Protein AF-A0A3R7MK91-F1 (afdb_monomer_lite)

Radius of gyration: 32.41 Å; chains: 1; bounding box: 87×21×102 Å

Secondary structure (DSSP, 8-state):
-EEEEESSS--EEEEEEEEEEPPPS-GGGGGGTTT-HHHHHHHH-EEEEEEEEEEEESEE----PPPPHHHHSS-PPPEEEEEEE-TT-SS---EEEE-----------TTS--HHHHHHHHHHHHHHHHHHHHHHHHHHHHHHHHHHHHHHHHHHHHHHHHHHHHHHHHHHHHHHHHHHHHHHHHHHHT-

Organism: Trypanosoma rangeli (NCBI:txid5698)

Foldseek 3Di:
DKAWQDKPQLFWKKWKKKKDQAADPALVCLVCLVPDPVSVVSRVPIDIDTPDIDGGDRDDDDDDDFDACVRRSNRDDIDMDMDIDPVVDPPIDIDMDDDDDDDDDDPDDPPDPPPPCVVVVVVVSVVVVVVVVVVVVVVVVVVVVSVVVVVVVVVVVVVVVVVVVVVVVVVVVVVVVVVVVVVVVVVVVVD

Sequence (191 aa):
MFRVTDGGSFDIDAVMYATTVAPLHDVEETTRIHYHGPLIVMRENTTTTVVNEWRRANEGSQTYTAPTAAETKHGLPAEVTVCFDNSFSRVSPKWLLFQFLKRDLIELDPETTARTEAAVEKTLYKHGTVLFELATVTEQMRQMRELDRVRHASLVHIITGGLVGNILILAIMAAYQYLTLTRFLAHRRAK

pLDDT: mean 79.09, std 11.57, range [47.0, 94.81]

Structure (mmCIF, N/CA/C/O backbone):
data_AF-A0A3R7MK91-F1
#
_entry.id   AF-A0A3R7MK91-F1
#
loop_
_atom_site.group_PDB
_atom_site.id
_atom_site.type_symbol
_atom_site.label_atom_id
_atom_site.label_alt_id
_atom_site.label_comp_id
_atom_site.label_asym_id
_atom_site.label_entity_id
_atom_site.label_seq_id
_atom_site.pdbx_PDB_ins_code
_atom_site.Cartn_x
_atom_site.Cartn_y
_atom_site.Cartn_z
_atom_site.occupancy
_atom_site.B_iso_or_equiv
_atom_site.auth_seq_id
_atom_site.auth_comp_id
_atom_site.auth_asym_id
_atom_site.auth_atom_id
_atom_site.pdbx_PDB_model_num
ATOM 1 N N . MET A 1 1 ? 1.748 1.891 3.040 1.00 85.56 1 MET A N 1
ATOM 2 C CA . MET A 1 1 ? 2.566 2.521 1.979 1.00 85.56 1 MET A CA 1
ATOM 3 C C . MET A 1 1 ? 2.751 1.518 0.856 1.00 85.56 1 MET A C 1
ATOM 5 O O . MET A 1 1 ? 2.876 0.332 1.142 1.00 85.56 1 MET A O 1
ATOM 9 N N . PHE A 1 2 ? 2.760 1.960 -0.395 1.00 88.69 2 PHE A N 1
ATOM 10 C CA . PHE A 1 2 ? 3.106 1.118 -1.534 1.00 88.69 2 PHE A CA 1
ATOM 11 C C . PHE A 1 2 ? 3.996 1.863 -2.522 1.00 88.69 2 PHE A C 1
ATOM 13 O O . PHE A 1 2 ? 3.989 3.095 -2.563 1.00 88.69 2 PHE A O 1
ATOM 20 N N . ARG A 1 3 ? 4.739 1.102 -3.324 1.00 86.19 3 ARG A N 1
ATOM 21 C CA . ARG A 1 3 ? 5.562 1.614 -4.416 1.00 86.19 3 ARG A CA 1
ATOM 22 C C . ARG A 1 3 ? 5.675 0.596 -5.545 1.00 86.19 3 ARG A C 1
ATOM 24 O O . ARG A 1 3 ? 5.888 -0.586 -5.285 1.00 86.19 3 ARG A O 1
ATOM 31 N N . VAL A 1 4 ? 5.574 1.055 -6.786 1.00 85.31 4 VAL A N 1
ATOM 32 C CA . VAL A 1 4 ? 5.811 0.249 -7.989 1.00 85.31 4 VAL A CA 1
ATOM 33 C C . VAL A 1 4 ? 7.319 0.167 -8.231 1.00 85.31 4 VAL A C 1
ATOM 35 O O . VAL A 1 4 ? 7.996 1.193 -8.316 1.00 85.31 4 VAL A O 1
ATOM 38 N N . THR A 1 5 ? 7.863 -1.048 -8.296 1.00 78.81 5 THR A N 1
ATOM 39 C CA . THR A 1 5 ? 9.310 -1.284 -8.439 1.00 78.81 5 THR A CA 1
ATOM 40 C C . THR A 1 5 ? 9.725 -1.584 -9.875 1.00 78.81 5 THR A C 1
ATOM 42 O O . THR A 1 5 ? 10.827 -1.206 -10.266 1.00 78.81 5 THR A O 1
ATOM 45 N N . ASP A 1 6 ? 8.860 -2.225 -10.666 1.00 70.88 6 ASP A N 1
ATOM 46 C CA . ASP A 1 6 ? 9.135 -2.583 -12.062 1.00 70.88 6 ASP A CA 1
ATOM 47 C C . ASP A 1 6 ? 7.830 -2.754 -12.872 1.00 70.88 6 ASP A C 1
ATOM 49 O O . ASP A 1 6 ? 6.782 -3.124 -12.331 1.00 70.88 6 ASP A O 1
ATOM 53 N N . GLY A 1 7 ? 7.900 -2.478 -14.176 1.00 58.84 7 GLY A N 1
ATOM 54 C CA . GLY A 1 7 ? 6.788 -2.490 -15.128 1.00 58.84 7 GLY A CA 1
ATOM 55 C C . GLY A 1 7 ? 6.799 -1.252 -16.033 1.00 58.84 7 GLY A C 1
ATOM 56 O O . GLY A 1 7 ? 6.967 -0.136 -15.564 1.00 58.84 7 GLY A O 1
ATOM 57 N N . GLY A 1 8 ? 6.601 -1.434 -17.345 1.00 63.75 8 GLY A N 1
ATOM 58 C CA . GLY A 1 8 ? 6.916 -0.426 -18.379 1.00 63.75 8 GLY A CA 1
ATOM 59 C C . GLY A 1 8 ? 6.412 1.012 -18.142 1.00 63.75 8 GLY A C 1
ATOM 60 O O . GLY A 1 8 ? 7.153 1.957 -18.391 1.00 63.75 8 GLY A O 1
ATOM 61 N N . SER A 1 9 ? 5.183 1.188 -17.647 1.00 63.56 9 SER A N 1
ATOM 62 C CA . SER A 1 9 ? 4.740 2.430 -16.986 1.00 63.56 9 SER A CA 1
ATOM 63 C C . SER A 1 9 ? 4.839 2.269 -15.466 1.00 63.56 9 SER A C 1
ATOM 65 O O . SER A 1 9 ? 4.411 1.245 -14.942 1.00 63.56 9 SER A O 1
ATOM 67 N N . PHE A 1 10 ? 5.363 3.247 -14.735 1.00 65.38 10 PHE A N 1
ATOM 68 C CA . PHE A 1 10 ? 5.505 3.123 -13.276 1.00 65.38 10 PHE A CA 1
ATOM 69 C C . PHE A 1 10 ? 4.189 3.292 -12.505 1.00 65.38 10 PHE A C 1
ATOM 71 O O . PHE A 1 10 ? 4.203 3.298 -11.284 1.00 65.38 10 PHE A O 1
ATOM 78 N N . ASP A 1 11 ? 3.070 3.379 -13.212 1.00 82.06 11 ASP A N 1
ATOM 79 C CA . ASP A 1 11 ? 1.772 3.752 -12.675 1.00 82.06 11 ASP A CA 1
ATOM 80 C C . ASP A 1 11 ? 0.983 2.509 -12.214 1.00 82.06 11 ASP A C 1
ATOM 82 O O . ASP A 1 11 ? 1.038 1.471 -12.879 1.00 82.06 11 ASP A O 1
ATOM 86 N N . ILE A 1 12 ? 0.208 2.617 -11.128 1.00 87.75 12 ILE A N 1
ATOM 87 C CA . ILE A 1 12 ? -0.850 1.668 -10.740 1.00 87.75 12 ILE A CA 1
ATOM 88 C C . ILE A 1 12 ? -2.073 2.405 -10.173 1.00 87.75 12 ILE A C 1
ATOM 90 O O . ILE A 1 12 ? -1.927 3.483 -9.589 1.00 87.75 12 ILE A O 1
ATOM 94 N N . ASP A 1 13 ? -3.270 1.834 -10.332 1.00 91.69 13 ASP A N 1
ATOM 95 C CA . ASP A 1 13 ? -4.468 2.305 -9.636 1.00 91.69 13 ASP A CA 1
ATOM 96 C C . ASP A 1 13 ? -4.595 1.544 -8.308 1.00 91.69 13 ASP A C 1
ATOM 98 O O . ASP A 1 13 ? -4.475 0.320 -8.265 1.00 91.69 13 ASP A O 1
ATOM 102 N N . ALA A 1 14 ? -4.798 2.249 -7.199 1.00 92.50 14 ALA A N 1
ATOM 103 C CA . ALA A 1 14 ? -4.941 1.633 -5.884 1.00 92.50 14 ALA A CA 1
ATOM 104 C C . ALA A 1 14 ? -6.096 2.267 -5.113 1.00 92.50 14 ALA A C 1
ATOM 106 O O . ALA A 1 14 ? -6.269 3.482 -5.137 1.00 92.50 14 ALA A O 1
ATOM 107 N N . VAL A 1 15 ? -6.865 1.459 -4.387 1.00 94.44 15 VAL A N 1
ATOM 108 C CA . VAL A 1 15 ? -7.964 1.945 -3.544 1.00 94.44 15 VAL A CA 1
ATOM 109 C C . VAL A 1 15 ? -7.852 1.332 -2.160 1.00 94.44 15 VAL A C 1
ATOM 111 O O . VAL A 1 15 ? -7.669 0.123 -2.018 1.00 94.44 15 VAL A O 1
ATOM 114 N N . MET A 1 16 ? -7.953 2.174 -1.137 1.00 93.69 16 MET A N 1
ATOM 115 C CA . MET A 1 16 ? -7.992 1.760 0.260 1.00 93.69 16 MET A CA 1
ATOM 116 C C . MET A 1 16 ? -9.414 1.903 0.792 1.00 93.69 16 MET A C 1
ATOM 118 O O . MET A 1 16 ? -9.991 2.990 0.756 1.00 93.69 16 MET A O 1
ATOM 122 N N . TYR A 1 17 ? -9.943 0.812 1.331 1.00 94.25 17 TYR A N 1
ATOM 123 C CA . TYR A 1 17 ? -11.253 0.736 1.958 1.00 94.25 17 TYR A CA 1
ATOM 124 C C . TYR A 1 17 ? -11.113 0.497 3.461 1.00 94.25 17 TYR A C 1
ATOM 126 O O . TYR A 1 17 ? -10.214 -0.223 3.902 1.00 94.25 17 TYR A O 1
ATOM 134 N N . ALA A 1 18 ? -12.024 1.080 4.233 1.00 92.50 18 ALA A N 1
ATOM 135 C CA . ALA A 1 18 ? -12.229 0.763 5.638 1.00 92.50 18 ALA A CA 1
ATOM 136 C C . ALA A 1 18 ? -13.664 0.271 5.826 1.00 92.50 18 ALA A C 1
ATOM 138 O O . ALA A 1 18 ? -14.621 0.982 5.505 1.00 92.50 18 ALA A O 1
ATOM 139 N N . THR A 1 19 ? -13.796 -0.945 6.337 1.00 90.62 19 THR A N 1
ATOM 140 C CA . THR A 1 19 ? -15.065 -1.588 6.655 1.00 90.62 19 THR A CA 1
ATOM 141 C C . THR A 1 19 ? -15.235 -1.601 8.167 1.00 90.62 19 THR A C 1
ATOM 143 O O . THR A 1 19 ? -14.422 -2.173 8.895 1.00 90.62 19 THR A O 1
ATOM 146 N N . THR A 1 20 ? -16.289 -0.949 8.645 1.00 89.25 20 THR A N 1
ATOM 147 C CA . THR A 1 20 ? -16.601 -0.821 10.073 1.00 89.25 20 THR A CA 1
ATOM 148 C C . THR A 1 20 ? -18.010 -1.308 10.366 1.00 89.25 20 THR A C 1
ATOM 150 O O . THR A 1 20 ? -18.885 -1.265 9.503 1.00 89.25 20 THR A O 1
ATOM 153 N N . VAL A 1 21 ? -18.238 -1.747 11.600 1.00 87.25 21 VAL A N 1
ATOM 154 C CA . VAL A 1 21 ? -19.583 -2.008 12.125 1.00 87.25 21 VAL A CA 1
ATOM 155 C C . VAL A 1 21 ? -20.163 -0.696 12.657 1.00 87.25 21 VAL A C 1
ATOM 157 O O . VAL A 1 21 ? -19.419 0.159 13.143 1.00 87.25 21 VAL A O 1
ATOM 160 N N . ALA A 1 22 ? -21.475 -0.512 12.516 1.00 84.38 22 ALA A N 1
ATOM 161 C CA . ALA A 1 22 ? -22.155 0.670 13.030 1.00 84.38 22 ALA A CA 1
ATOM 162 C C . ALA A 1 22 ? -22.081 0.737 14.572 1.00 84.38 22 ALA A C 1
ATOM 164 O O . ALA A 1 22 ? -22.203 -0.300 15.229 1.00 84.38 22 ALA A O 1
ATOM 165 N N . PRO A 1 23 ? -21.927 1.941 15.155 1.00 85.81 23 PRO A N 1
ATOM 166 C CA . PRO A 1 23 ? -21.839 2.105 16.602 1.00 85.81 23 PRO A CA 1
ATOM 167 C C . PRO A 1 23 ? -23.131 1.656 17.301 1.00 85.81 23 PRO A C 1
ATOM 169 O O . PRO A 1 23 ? -24.230 1.851 16.775 1.00 85.81 23 PRO A O 1
ATOM 172 N N . LEU A 1 24 ? -23.000 1.094 18.506 1.00 84.81 24 LEU A N 1
ATOM 173 C CA . LEU A 1 24 ? -24.146 0.816 19.381 1.00 84.81 24 LEU A CA 1
ATOM 174 C C . LEU A 1 24 ? -24.582 2.081 20.131 1.00 84.81 24 LEU A C 1
ATOM 176 O O . LEU A 1 24 ? -23.810 3.033 20.266 1.00 84.81 24 LEU A O 1
ATOM 180 N N . HIS A 1 25 ? -25.818 2.085 20.639 1.00 83.94 25 HIS A N 1
ATOM 181 C CA . HIS A 1 25 ? -26.319 3.207 21.438 1.00 83.94 25 HIS A CA 1
ATOM 182 C C . HIS A 1 25 ? -25.763 3.160 22.863 1.00 83.94 25 HIS A C 1
ATOM 184 O O . HIS A 1 25 ? -25.451 4.208 23.432 1.00 83.94 25 HIS A O 1
ATOM 190 N N . ASP A 1 26 ? -25.600 1.954 23.413 1.00 83.25 26 ASP A N 1
ATOM 191 C CA . ASP A 1 26 ? -25.075 1.732 24.757 1.00 83.25 26 ASP A CA 1
ATOM 192 C C . ASP A 1 26 ? -24.069 0.569 24.789 1.00 83.25 26 ASP A C 1
ATOM 194 O O . ASP A 1 26 ? -24.147 -0.380 24.008 1.00 83.25 26 ASP A O 1
ATOM 198 N N . VAL A 1 27 ? -23.116 0.632 25.718 1.00 81.56 27 VAL A N 1
ATOM 199 C CA . VAL A 1 27 ? -22.115 -0.417 25.948 1.00 81.56 27 VAL A CA 1
ATOM 200 C C . VAL A 1 27 ? -22.780 -1.681 26.489 1.00 81.56 27 VAL A C 1
ATOM 202 O O . VAL A 1 27 ? -22.355 -2.783 26.151 1.00 81.56 27 VAL A O 1
ATOM 205 N N . GLU A 1 28 ? -23.858 -1.570 27.270 1.00 81.81 28 GLU A N 1
ATOM 206 C CA . GLU A 1 28 ? -24.576 -2.738 27.808 1.00 81.81 28 GLU A CA 1
ATOM 207 C C . GLU A 1 28 ? -25.133 -3.659 26.704 1.00 81.81 28 GLU A C 1
ATOM 209 O O . GLU A 1 28 ? -25.239 -4.880 26.885 1.00 81.81 28 GLU A O 1
ATOM 214 N N . GLU A 1 29 ? -25.429 -3.096 25.527 1.00 80.88 29 GLU A N 1
ATOM 215 C CA . GLU A 1 29 ? -25.949 -3.821 24.364 1.00 80.88 29 GLU A CA 1
ATOM 216 C C . GLU A 1 29 ? -24.924 -4.793 23.763 1.00 80.88 29 GLU A C 1
ATOM 218 O O . GLU A 1 29 ? -25.313 -5.781 23.134 1.00 80.88 29 GLU A O 1
ATOM 223 N N . THR A 1 30 ? -23.627 -4.589 24.013 1.00 79.88 30 THR A N 1
ATOM 224 C CA . THR A 1 30 ? -22.554 -5.474 23.528 1.00 79.88 30 THR A CA 1
ATOM 225 C C . THR A 1 30 ? -22.736 -6.917 23.984 1.00 79.88 30 THR A C 1
ATOM 227 O O . THR A 1 30 ? -22.610 -7.845 23.188 1.00 79.88 30 THR A O 1
ATOM 230 N N . THR A 1 31 ? -23.129 -7.124 25.243 1.00 79.94 31 THR A N 1
ATOM 231 C CA . THR A 1 31 ? -23.354 -8.461 25.818 1.00 79.94 31 THR A CA 1
ATOM 232 C C . THR A 1 31 ? -24.535 -9.191 25.172 1.00 79.94 31 THR A C 1
ATOM 234 O O . THR A 1 31 ? -24.598 -10.422 25.172 1.00 79.94 31 THR A O 1
ATOM 237 N N . ARG A 1 32 ? -25.469 -8.434 24.581 1.00 80.94 32 ARG A N 1
ATOM 238 C CA . ARG A 1 32 ? -26.699 -8.935 23.952 1.00 80.94 32 ARG A CA 1
ATOM 239 C C . ARG A 1 32 ? -26.603 -9.009 22.432 1.00 80.94 32 ARG A C 1
ATOM 241 O O . ARG A 1 32 ? -27.504 -9.572 21.808 1.00 80.94 32 ARG A O 1
ATOM 248 N N . ILE A 1 33 ? -25.514 -8.514 21.840 1.00 79.56 33 ILE A N 1
ATOM 249 C CA . ILE A 1 33 ? -25.336 -8.399 20.386 1.00 79.56 33 ILE A CA 1
ATOM 250 C C . ILE A 1 33 ? -25.443 -9.748 19.658 1.00 79.56 33 ILE A C 1
ATOM 252 O O . ILE A 1 33 ? -25.810 -9.799 18.490 1.00 79.56 33 ILE A O 1
ATOM 256 N N . HIS A 1 34 ? -25.159 -10.852 20.355 1.00 78.44 34 HIS A N 1
ATOM 257 C CA . HIS A 1 34 ? -25.215 -12.213 19.815 1.00 78.44 34 HIS A CA 1
ATOM 258 C C . HIS A 1 34 ? -26.569 -12.908 19.986 1.00 78.44 34 HIS A C 1
ATOM 260 O O . HIS A 1 34 ? -26.808 -13.925 19.341 1.00 78.44 34 HIS A O 1
ATOM 266 N N . TYR A 1 35 ? -27.436 -12.390 20.857 1.00 80.88 35 TYR A N 1
ATOM 267 C CA . TYR A 1 35 ? -28.662 -13.073 21.284 1.00 80.88 35 TYR A CA 1
ATOM 268 C C . TYR A 1 35 ? -29.934 -12.296 20.933 1.00 80.88 35 TYR A C 1
ATOM 270 O O . TYR A 1 35 ? -31.028 -12.856 20.954 1.00 80.88 35 TYR A O 1
ATOM 278 N N . HIS A 1 36 ? -29.809 -11.010 20.604 1.00 81.25 36 HIS A N 1
ATOM 279 C CA . HIS A 1 36 ? -30.929 -10.133 20.296 1.00 81.25 36 HIS A CA 1
ATOM 280 C C . HIS A 1 36 ? -31.012 -9.869 18.786 1.00 81.25 36 HIS A C 1
ATOM 282 O O . HIS A 1 36 ? -30.131 -9.230 18.215 1.00 81.25 36 HIS A O 1
ATOM 288 N N . GLY A 1 37 ? -32.087 -10.335 18.137 1.00 82.94 37 GLY A N 1
ATOM 289 C CA . GLY A 1 37 ? -32.264 -10.288 16.675 1.00 82.94 37 GLY A CA 1
ATOM 290 C C . GLY A 1 37 ? -31.945 -8.933 16.017 1.00 82.94 37 GLY A C 1
ATOM 291 O O . GLY A 1 37 ? -31.124 -8.898 15.104 1.00 82.94 37 GLY A O 1
ATOM 292 N N . PRO A 1 38 ? -32.506 -7.806 16.494 1.00 81.50 38 PRO A N 1
ATOM 293 C CA . PRO A 1 38 ? -32.188 -6.475 15.965 1.00 81.50 38 PRO A CA 1
ATOM 294 C C . PRO A 1 38 ? -30.701 -6.087 16.043 1.00 81.50 38 PRO A C 1
ATOM 296 O O . PRO A 1 38 ? -30.193 -5.424 15.143 1.00 81.50 38 PRO A O 1
ATOM 299 N N . LEU A 1 39 ? -29.993 -6.514 17.094 1.00 77.62 39 LEU A N 1
ATOM 300 C CA . LEU A 1 39 ? -28.572 -6.202 17.289 1.00 77.62 39 LEU A CA 1
ATOM 301 C C . LEU A 1 39 ? -27.666 -7.092 16.424 1.00 77.62 39 LEU A C 1
ATOM 303 O O . LEU A 1 39 ? -26.625 -6.637 15.956 1.00 77.62 39 LEU A O 1
ATOM 307 N N . ILE A 1 40 ? -28.090 -8.329 16.142 1.00 80.12 40 ILE A N 1
ATOM 308 C CA . ILE A 1 40 ? -27.407 -9.219 15.190 1.00 80.12 40 ILE A CA 1
ATOM 309 C C . ILE A 1 40 ? -27.404 -8.590 13.792 1.00 80.12 40 ILE A C 1
ATOM 311 O O . ILE A 1 40 ? -26.363 -8.559 13.138 1.00 80.12 40 ILE A O 1
ATOM 315 N N . VAL A 1 41 ? -28.540 -8.023 13.368 1.00 81.75 41 VAL A N 1
ATOM 316 C CA . VAL A 1 41 ? -28.654 -7.330 12.075 1.00 81.75 41 VAL A CA 1
ATOM 317 C C . VAL A 1 41 ? -27.724 -6.116 12.015 1.00 81.75 41 VAL A C 1
ATOM 319 O O . VAL A 1 41 ? -27.086 -5.897 10.992 1.00 81.75 41 VAL A O 1
ATOM 322 N N . MET A 1 42 ? -27.586 -5.351 13.103 1.00 77.94 42 MET A N 1
ATOM 323 C CA . MET A 1 42 ? -26.629 -4.237 13.157 1.00 77.94 42 MET A CA 1
ATOM 324 C C . MET A 1 42 ? -25.171 -4.701 13.080 1.00 77.94 42 MET A C 1
ATOM 326 O O . MET A 1 42 ? -24.382 -4.078 12.378 1.00 77.94 42 MET A O 1
ATOM 330 N N . ARG A 1 43 ? -24.816 -5.807 13.746 1.00 76.62 43 ARG A N 1
ATOM 331 C CA . ARG A 1 43 ? -23.470 -6.401 13.670 1.00 76.62 43 ARG A CA 1
ATOM 332 C C . ARG A 1 43 ? -23.113 -6.834 12.246 1.00 76.62 43 ARG A C 1
ATOM 334 O O . ARG A 1 43 ? -21.968 -6.698 11.831 1.00 76.62 43 ARG A O 1
ATOM 341 N N . GLU A 1 44 ? -24.079 -7.397 11.528 1.00 80.50 44 GLU A N 1
ATOM 342 C CA . GLU A 1 44 ? -23.901 -7.879 10.153 1.00 80.50 44 GLU A CA 1
ATOM 343 C C . GLU A 1 44 ? -23.972 -6.750 9.119 1.00 80.50 44 GLU A C 1
ATOM 345 O O . GLU A 1 44 ? -23.463 -6.895 8.009 1.00 80.50 44 GLU A O 1
ATOM 350 N N . ASN A 1 45 ? -24.549 -5.608 9.494 1.00 82.88 45 ASN A N 1
ATOM 351 C CA . ASN A 1 45 ? -24.595 -4.414 8.670 1.00 82.88 45 ASN A CA 1
ATOM 352 C C . ASN A 1 45 ? -23.270 -3.644 8.762 1.00 82.88 45 ASN A C 1
ATOM 354 O O . ASN A 1 45 ? -23.118 -2.697 9.538 1.00 82.88 45 ASN A O 1
ATOM 358 N N . THR A 1 46 ? -22.294 -4.079 7.971 1.00 85.25 46 THR A N 1
ATOM 359 C CA . THR A 1 46 ? -21.004 -3.405 7.845 1.00 85.25 46 THR A CA 1
ATOM 360 C C . THR A 1 46 ? -21.067 -2.288 6.810 1.00 85.25 46 THR A C 1
ATOM 362 O O . THR A 1 46 ? -21.662 -2.411 5.739 1.00 85.25 46 THR A O 1
ATOM 365 N N . THR A 1 47 ? -20.426 -1.167 7.123 1.00 87.12 47 THR A N 1
ATOM 366 C CA . THR A 1 47 ? -20.299 -0.028 6.216 1.00 87.12 47 THR A CA 1
ATOM 367 C C . THR A 1 47 ? -18.884 0.025 5.672 1.00 87.12 47 THR A C 1
ATOM 369 O O . THR A 1 47 ? -17.935 0.217 6.435 1.00 87.12 47 THR A O 1
ATOM 372 N N . THR A 1 48 ? -18.738 -0.112 4.356 1.00 90.56 48 THR A N 1
ATOM 373 C CA . THR A 1 48 ? -17.455 0.065 3.670 1.00 90.56 48 THR A CA 1
ATOM 374 C C . THR A 1 48 ? -17.341 1.486 3.138 1.00 90.56 48 THR A C 1
ATOM 376 O O . THR A 1 48 ? -18.197 1.963 2.396 1.00 90.56 48 THR A O 1
ATOM 379 N N . THR A 1 49 ? -16.259 2.162 3.506 1.00 91.75 49 THR A N 1
ATOM 380 C CA . THR A 1 49 ? -15.949 3.530 3.083 1.00 91.75 49 THR A CA 1
ATOM 381 C C . THR A 1 49 ? -14.624 3.567 2.337 1.00 91.75 49 THR A C 1
ATOM 383 O O . THR A 1 49 ? -13.695 2.827 2.662 1.00 91.75 49 THR A O 1
ATOM 386 N N . VAL A 1 50 ? -14.534 4.419 1.315 1.00 93.25 50 VAL A N 1
ATOM 387 C CA . VAL A 1 50 ? -13.274 4.669 0.606 1.00 93.25 50 VAL A CA 1
ATOM 388 C C . VAL A 1 50 ? -12.455 5.647 1.438 1.00 93.25 50 VAL A C 1
ATOM 390 O O . VAL A 1 50 ? -12.874 6.782 1.652 1.00 93.25 50 VAL A O 1
ATOM 393 N N . VAL A 1 51 ? -11.291 5.205 1.906 1.00 91.81 51 VAL A N 1
ATOM 394 C CA . VAL A 1 51 ? -10.353 6.039 2.669 1.00 91.81 51 VAL A CA 1
ATOM 395 C C . VAL A 1 51 ? -9.545 6.912 1.720 1.00 91.81 51 VAL A C 1
ATOM 397 O O . VAL A 1 51 ? -9.396 8.109 1.952 1.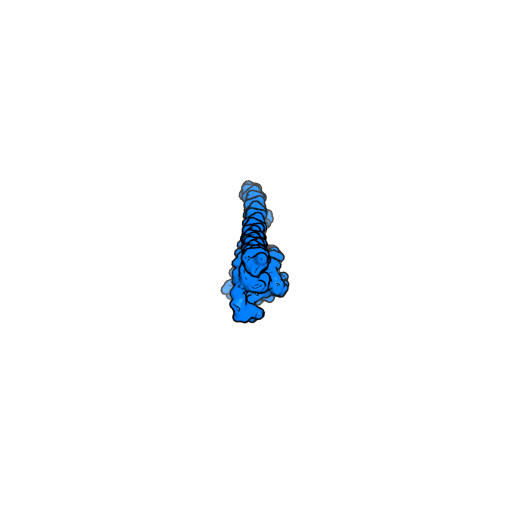00 91.81 51 VAL A O 1
ATOM 400 N N . ASN A 1 52 ? -8.998 6.308 0.665 1.00 93.12 52 ASN A N 1
ATOM 401 C CA . ASN A 1 52 ? -8.248 7.022 -0.358 1.00 93.12 52 ASN A CA 1
ATOM 402 C C . ASN A 1 52 ? -8.217 6.227 -1.672 1.00 93.12 52 ASN A C 1
ATOM 404 O O . ASN A 1 52 ? -8.300 4.996 -1.671 1.00 93.12 52 ASN A O 1
ATOM 408 N N . GLU A 1 53 ? -8.058 6.945 -2.777 1.00 94.00 53 GLU A N 1
ATOM 409 C CA . GLU A 1 53 ? -7.915 6.410 -4.126 1.00 94.00 53 GLU A CA 1
ATOM 410 C C . GLU A 1 53 ? -6.692 7.054 -4.787 1.00 94.00 53 GLU A C 1
ATOM 412 O O . GLU A 1 53 ? -6.564 8.276 -4.866 1.00 94.00 53 GLU A O 1
ATOM 417 N N . TRP A 1 54 ? -5.798 6.217 -5.296 1.00 93.25 54 TRP A N 1
ATOM 418 C CA . TRP A 1 54 ? -4.665 6.619 -6.112 1.00 93.25 54 TRP A CA 1
ATOM 419 C C . TRP A 1 54 ? -4.924 6.194 -7.545 1.00 93.25 54 TRP A C 1
ATOM 421 O O . TRP A 1 54 ? -5.143 5.015 -7.813 1.00 93.25 54 TRP A O 1
ATOM 431 N N . ARG A 1 55 ? -4.863 7.152 -8.469 1.00 91.19 55 ARG A N 1
ATOM 432 C CA . ARG A 1 55 ? -4.955 6.881 -9.903 1.00 91.19 55 ARG A CA 1
ATOM 433 C C . ARG A 1 55 ? -3.610 7.087 -10.557 1.00 91.19 55 ARG A C 1
ATOM 435 O O . ARG A 1 55 ? -3.027 8.160 -10.416 1.00 91.19 55 ARG A O 1
ATOM 442 N N . ARG A 1 56 ? -3.157 6.081 -11.297 1.00 87.56 56 ARG A N 1
ATOM 443 C CA . ARG A 1 56 ? -1.896 6.060 -12.037 1.00 87.56 56 ARG A CA 1
ATOM 444 C C . ARG A 1 56 ? -0.724 6.575 -11.203 1.00 87.56 56 ARG A C 1
ATOM 446 O O . ARG A 1 56 ? 0.032 7.438 -11.638 1.00 87.56 56 ARG A O 1
ATOM 453 N N . ALA A 1 57 ? -0.622 6.078 -9.976 1.00 86.62 57 ALA A N 1
ATOM 454 C CA . ALA A 1 57 ? 0.391 6.507 -9.027 1.00 86.62 57 ALA A CA 1
ATOM 455 C C . ALA A 1 57 ? 1.530 5.492 -8.955 1.00 86.62 57 ALA A C 1
ATOM 457 O O . ALA A 1 57 ? 1.304 4.285 -9.011 1.00 86.62 57 ALA A O 1
ATOM 458 N N . ASN A 1 58 ? 2.750 5.988 -8.765 1.00 87.56 58 ASN A N 1
ATOM 459 C CA . ASN A 1 58 ? 3.942 5.141 -8.654 1.00 87.56 58 ASN A CA 1
ATOM 460 C C . ASN A 1 58 ? 4.254 4.806 -7.195 1.00 87.56 58 ASN A C 1
ATOM 462 O O . ASN A 1 58 ? 4.900 3.805 -6.892 1.00 87.56 58 ASN A O 1
ATOM 466 N N . GLU A 1 59 ? 3.795 5.657 -6.286 1.00 87.62 59 GLU A N 1
ATOM 467 C CA . GLU A 1 59 ? 3.933 5.509 -4.849 1.00 87.62 59 GLU A CA 1
ATOM 468 C C . GLU A 1 59 ? 2.731 6.136 -4.148 1.00 87.62 59 GLU A C 1
ATOM 470 O O . GLU A 1 59 ? 2.109 7.0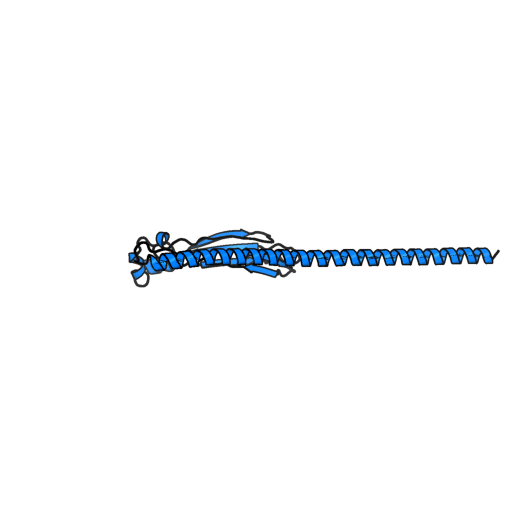74 -4.650 1.00 87.62 59 GLU A O 1
ATOM 475 N N . GLY A 1 60 ? 2.404 5.604 -2.977 1.00 86.38 60 GLY A N 1
ATOM 476 C CA . GLY A 1 60 ? 1.309 6.105 -2.166 1.00 86.38 60 GLY A CA 1
ATOM 477 C C . GLY A 1 60 ? 1.499 5.745 -0.703 1.00 86.38 60 GLY A C 1
ATOM 478 O O . GLY A 1 60 ? 1.947 4.651 -0.346 1.00 86.38 60 GLY A O 1
ATOM 479 N N . SER A 1 61 ? 1.147 6.677 0.173 1.00 88.94 61 SER A N 1
ATOM 480 C CA . SER A 1 61 ? 1.114 6.441 1.609 1.00 88.94 61 SER A CA 1
ATOM 481 C C . SER A 1 61 ? -0.158 7.034 2.186 1.00 88.94 61 SER A C 1
ATOM 483 O O . SER A 1 61 ? -0.515 8.166 1.872 1.00 88.94 61 SER A O 1
ATOM 485 N N . GLN A 1 62 ? -0.837 6.251 3.014 1.00 90.00 62 GLN A N 1
ATOM 486 C CA . GLN A 1 62 ? -2.011 6.669 3.759 1.00 90.00 62 GLN A CA 1
ATOM 487 C C . GLN A 1 62 ? -1.921 6.081 5.154 1.00 90.00 62 GLN A C 1
ATOM 489 O O . GLN A 1 62 ? -1.540 4.920 5.326 1.00 90.00 62 GLN A O 1
ATOM 494 N N . THR A 1 63 ? -2.327 6.889 6.122 1.00 88.00 63 THR A N 1
ATOM 495 C CA . THR A 1 63 ? -2.575 6.453 7.489 1.00 88.00 63 THR A CA 1
ATOM 496 C C . THR A 1 63 ? -4.076 6.522 7.728 1.00 88.00 63 THR A C 1
ATOM 498 O O . THR A 1 63 ? -4.732 7.478 7.311 1.00 88.00 63 THR A O 1
ATOM 501 N N . TYR A 1 64 ? -4.615 5.499 8.378 1.00 86.69 64 TYR A N 1
ATOM 502 C CA . TYR A 1 64 ? -6.004 5.444 8.806 1.00 86.69 64 TYR A CA 1
ATOM 503 C C . TYR A 1 64 ? -6.033 5.139 10.299 1.00 86.69 64 TYR A C 1
ATOM 505 O O . TYR A 1 64 ? -5.330 4.237 10.758 1.00 86.69 64 TYR A O 1
ATOM 513 N N . THR A 1 65 ? -6.835 5.900 11.035 1.00 85.38 65 THR A N 1
ATOM 514 C CA . THR A 1 65 ? -7.092 5.664 12.454 1.00 85.38 65 THR A CA 1
ATOM 515 C C . THR A 1 65 ? -8.473 5.039 12.561 1.00 85.38 65 THR A C 1
ATOM 517 O O . THR A 1 65 ? -9.454 5.652 12.144 1.00 85.38 65 THR A O 1
ATOM 520 N N . ALA A 1 66 ? -8.536 3.813 13.078 1.00 84.38 66 ALA A N 1
ATOM 521 C CA . ALA A 1 66 ? -9.805 3.144 13.331 1.00 84.38 66 ALA A CA 1
ATOM 522 C C . ALA A 1 66 ? -10.586 3.876 14.440 1.00 84.38 66 ALA A C 1
ATOM 524 O O . ALA A 1 66 ? -9.956 4.446 15.337 1.00 84.38 66 ALA A O 1
ATOM 525 N N . PRO A 1 67 ? -11.930 3.871 14.389 1.00 83.12 67 PRO A N 1
ATOM 526 C CA . PRO A 1 67 ? -12.752 4.466 15.434 1.00 83.12 67 PRO A CA 1
ATOM 527 C C . PRO A 1 67 ? -12.542 3.739 16.767 1.00 83.12 67 PRO A C 1
ATOM 529 O O . PRO A 1 67 ? -12.310 2.528 16.803 1.00 83.12 67 PRO A O 1
ATOM 532 N N . THR A 1 68 ? -12.608 4.491 17.860 1.00 82.00 68 THR A N 1
ATOM 533 C CA . THR A 1 68 ? -12.324 3.982 19.216 1.00 82.00 68 THR A CA 1
ATOM 534 C C . THR A 1 68 ? -13.481 3.138 19.766 1.00 82.00 68 THR A C 1
ATOM 536 O O . THR A 1 68 ? -14.629 3.270 19.327 1.00 82.00 68 THR A O 1
ATOM 539 N N . ALA A 1 69 ? -13.240 2.284 20.766 1.00 79.94 69 ALA A N 1
ATOM 540 C CA . ALA A 1 69 ? -14.307 1.587 21.487 1.00 79.94 69 ALA A CA 1
ATOM 541 C C . ALA A 1 69 ? -15.225 2.572 22.222 1.00 79.94 69 ALA A C 1
ATOM 543 O O . ALA A 1 69 ? -16.425 2.329 22.339 1.00 79.94 69 ALA A O 1
ATOM 544 N N . ALA A 1 70 ? -14.697 3.723 22.649 1.00 79.94 70 ALA A N 1
ATOM 545 C CA . ALA A 1 70 ? -15.492 4.791 23.249 1.00 79.94 70 ALA A CA 1
ATOM 546 C C . ALA A 1 70 ? -16.518 5.391 22.268 1.00 79.94 70 ALA A C 1
ATOM 548 O O . ALA A 1 70 ? -17.629 5.737 22.686 1.00 79.94 70 ALA A O 1
ATOM 549 N N . GLU A 1 71 ? -16.162 5.498 20.986 1.00 80.38 71 GLU A N 1
ATOM 550 C CA . GLU A 1 71 ? -17.035 5.985 19.909 1.00 80.38 71 GLU A CA 1
ATOM 551 C C . GLU A 1 71 ? -17.982 4.897 19.399 1.00 80.38 71 GLU A C 1
ATOM 553 O O . GLU A 1 71 ? -19.164 5.154 19.191 1.00 80.38 71 GLU A O 1
ATOM 558 N N . THR A 1 72 ? -17.479 3.674 19.219 1.00 83.25 72 THR A N 1
ATOM 559 C CA . THR A 1 72 ? -18.260 2.559 18.659 1.00 83.25 72 THR A CA 1
ATOM 560 C C . THR A 1 72 ? -19.142 1.852 19.683 1.00 83.25 72 THR A C 1
ATOM 562 O O . THR A 1 72 ? -20.080 1.153 19.307 1.00 83.25 72 THR A O 1
ATOM 565 N N . LYS A 1 73 ? -18.848 2.001 20.980 1.00 83.00 73 LYS A N 1
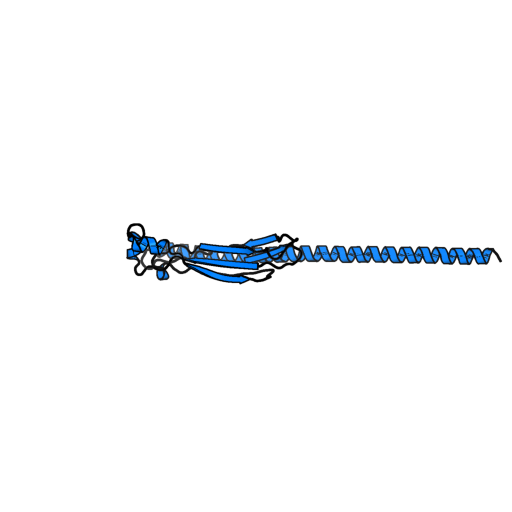ATOM 566 C CA . LYS A 1 73 ? -19.489 1.317 22.120 1.00 83.00 73 LYS A CA 1
ATOM 567 C C . LYS A 1 73 ? -19.367 -0.211 22.127 1.00 83.00 73 LYS A C 1
ATOM 569 O O . LYS A 1 73 ? -19.671 -0.818 23.145 1.00 83.00 73 LYS A O 1
ATOM 574 N N . HIS A 1 74 ? -18.890 -0.824 21.042 1.00 81.69 74 HIS A N 1
ATOM 575 C CA . HIS A 1 74 ? -18.693 -2.268 20.903 1.00 81.69 74 HIS A CA 1
ATOM 576 C C . HIS A 1 74 ? -17.233 -2.692 20.708 1.00 81.69 74 HIS A C 1
ATOM 578 O O . HIS A 1 74 ? -16.934 -3.876 20.838 1.00 81.69 74 HIS A O 1
ATOM 584 N N . GLY A 1 75 ? -16.327 -1.763 20.374 1.00 76.56 75 GLY A N 1
ATOM 585 C CA . GLY A 1 75 ? -14.890 -2.043 20.262 1.00 76.56 75 GLY A CA 1
ATOM 586 C C . GLY A 1 75 ? -14.525 -3.095 19.207 1.00 76.56 75 GLY A C 1
ATOM 587 O O . GLY A 1 75 ? -13.510 -3.774 19.336 1.00 76.56 75 GLY A O 1
ATOM 588 N N . LEU A 1 76 ? -15.355 -3.267 18.171 1.00 81.06 76 LEU A N 1
ATOM 589 C CA . LEU A 1 76 ? -15.069 -4.231 17.104 1.00 81.06 76 LEU A CA 1
ATOM 590 C C . LEU A 1 76 ? -14.029 -3.617 16.162 1.00 81.06 76 LEU A C 1
ATOM 592 O O . LEU A 1 76 ? -14.130 -2.428 15.848 1.00 81.06 76 LEU A O 1
ATOM 596 N N . PRO A 1 77 ? -13.045 -4.404 15.698 1.00 78.81 77 PRO A N 1
ATOM 597 C CA . PRO A 1 77 ? -11.975 -3.887 14.862 1.00 78.81 77 PRO A CA 1
ATOM 598 C C . PRO A 1 77 ? -12.501 -3.449 13.492 1.00 78.81 77 PRO A C 1
ATOM 600 O O . PRO A 1 77 ? -13.362 -4.102 12.903 1.00 78.81 77 PRO A O 1
ATOM 603 N N . ALA A 1 78 ? -11.931 -2.366 12.964 1.00 84.94 78 ALA A N 1
ATOM 604 C CA . ALA A 1 78 ? -12.121 -1.975 11.573 1.00 84.94 78 ALA A CA 1
ATOM 605 C C . ALA A 1 78 ? -11.287 -2.882 10.657 1.00 84.94 78 ALA A C 1
ATOM 607 O O . ALA A 1 78 ? -10.084 -3.058 10.872 1.00 84.94 78 ALA A O 1
ATOM 608 N N . GLU A 1 79 ? -11.910 -3.426 9.617 1.00 88.12 79 GLU A N 1
ATOM 609 C CA . GLU A 1 79 ? -11.204 -4.146 8.564 1.00 88.12 79 GLU A CA 1
ATOM 610 C C . GLU A 1 79 ? -10.711 -3.146 7.517 1.00 88.12 79 GLU A C 1
ATOM 612 O O . GLU A 1 79 ? -11.475 -2.331 7.002 1.00 88.12 79 GLU A O 1
ATOM 617 N N . VAL A 1 80 ? -9.417 -3.192 7.205 1.00 90.44 80 VAL A N 1
ATOM 618 C CA . VAL A 1 80 ? -8.798 -2.318 6.205 1.00 90.44 80 VAL A CA 1
ATOM 619 C C . VAL A 1 80 ? -8.372 -3.160 5.014 1.00 90.44 80 VAL A C 1
ATOM 621 O O . VAL A 1 80 ? -7.542 -4.059 5.149 1.00 90.44 80 VAL A O 1
ATOM 624 N N . THR A 1 81 ? -8.897 -2.834 3.838 1.00 91.50 81 THR A N 1
ATOM 625 C CA . THR A 1 81 ? -8.609 -3.544 2.588 1.00 91.50 81 THR A CA 1
ATOM 626 C C . THR A 1 81 ? -7.905 -2.607 1.617 1.00 91.50 81 THR A C 1
ATOM 628 O O . THR A 1 81 ? -8.344 -1.480 1.405 1.00 91.50 81 THR A O 1
ATOM 631 N N . VAL A 1 82 ? -6.814 -3.063 1.001 1.00 92.50 82 VAL A N 1
ATOM 632 C CA . VAL A 1 82 ? -6.107 -2.317 -0.051 1.00 92.50 82 VAL A CA 1
ATOM 633 C C . VAL A 1 82 ? -6.159 -3.128 -1.338 1.00 92.50 82 VAL A C 1
ATOM 635 O O . VAL A 1 82 ? -5.697 -4.267 -1.375 1.00 92.50 82 VAL A O 1
ATOM 638 N N . CYS A 1 83 ? -6.723 -2.541 -2.389 1.00 93.06 83 CYS A N 1
ATOM 639 C CA . CYS A 1 83 ? -6.859 -3.154 -3.703 1.00 93.06 83 CYS A CA 1
ATOM 640 C C . CYS A 1 83 ? -5.920 -2.468 -4.693 1.00 93.06 83 CYS A C 1
ATOM 642 O O . CYS A 1 83 ? -5.902 -1.243 -4.769 1.00 93.06 83 CYS A O 1
ATOM 644 N N . PHE A 1 84 ? -5.179 -3.259 -5.467 1.00 92.88 84 PHE A N 1
ATOM 645 C CA . PHE A 1 84 ? -4.309 -2.786 -6.541 1.00 92.88 84 PHE A CA 1
ATOM 646 C C . PHE A 1 84 ? -4.869 -3.260 -7.877 1.00 92.88 84 PHE A C 1
ATOM 648 O O . PHE A 1 84 ? -5.030 -4.465 -8.077 1.00 92.88 84 PHE A O 1
ATOM 655 N N . ASP A 1 85 ? -5.153 -2.326 -8.779 1.00 91.69 85 ASP A N 1
ATOM 656 C CA . ASP A 1 85 ? -5.674 -2.606 -10.108 1.00 91.69 85 ASP A CA 1
ATOM 657 C C . ASP A 1 85 ? -4.652 -2.241 -11.195 1.00 91.69 85 ASP A C 1
ATOM 659 O O . ASP A 1 85 ? -4.111 -1.136 -11.257 1.00 91.69 85 ASP A O 1
ATOM 663 N N . ASN A 1 86 ? -4.393 -3.210 -12.071 1.00 90.19 86 ASN A N 1
ATOM 664 C CA . ASN A 1 86 ? -3.544 -3.083 -13.254 1.00 90.19 86 ASN A CA 1
ATOM 665 C C . ASN A 1 86 ? -4.321 -3.408 -14.546 1.00 90.19 86 ASN A C 1
ATOM 667 O O . ASN A 1 86 ? -3.724 -3.688 -15.585 1.00 90.19 86 ASN A O 1
ATOM 671 N N . SER A 1 87 ? -5.656 -3.385 -14.501 1.00 88.94 87 SER A N 1
ATOM 672 C CA . SER A 1 87 ? -6.543 -3.671 -15.634 1.00 88.94 87 SER A CA 1
ATOM 673 C C . SER A 1 87 ? -6.280 -2.778 -16.855 1.00 88.94 87 SER A C 1
ATOM 675 O O . SER A 1 87 ? -6.526 -3.185 -17.993 1.00 88.94 87 SER A O 1
ATOM 677 N N . PHE A 1 88 ? -5.713 -1.583 -16.654 1.00 85.19 88 PHE A N 1
ATOM 678 C CA . PHE A 1 88 ? -5.343 -0.667 -17.733 1.00 85.19 88 PHE A CA 1
ATOM 679 C C . PHE A 1 88 ? -4.130 -1.140 -18.563 1.00 85.19 88 PHE A C 1
ATOM 681 O O . PHE A 1 88 ? -3.993 -0.741 -19.724 1.00 85.19 88 PHE A O 1
ATOM 688 N N . SER A 1 89 ? -3.235 -1.972 -18.012 1.00 82.75 89 SER A N 1
ATOM 689 C CA . SER A 1 89 ? -2.033 -2.454 -18.706 1.00 82.75 89 SER A CA 1
ATOM 690 C C . SER A 1 89 ? -2.308 -3.792 -19.386 1.00 82.75 89 SER A C 1
ATOM 692 O O . SER A 1 89 ? -2.525 -4.810 -18.738 1.00 82.75 89 SER A O 1
ATOM 694 N N . ARG A 1 90 ? -2.238 -3.821 -20.721 1.00 80.56 90 ARG A N 1
ATOM 695 C CA . ARG A 1 90 ? -2.480 -5.049 -21.504 1.00 80.56 90 ARG A CA 1
ATOM 696 C C . ARG A 1 90 ? -1.286 -5.998 -21.582 1.00 80.56 90 ARG A C 1
ATOM 698 O O . ARG A 1 90 ? -1.463 -7.161 -21.919 1.00 80.56 90 ARG A O 1
ATOM 705 N N . VAL A 1 91 ? -0.073 -5.488 -21.368 1.00 80.06 91 VAL A N 1
ATOM 706 C CA . VAL A 1 91 ? 1.168 -6.204 -21.722 1.00 80.06 91 VAL A CA 1
ATOM 707 C C . VAL A 1 91 ? 2.147 -6.267 -20.558 1.00 80.06 91 VAL A C 1
ATOM 709 O O . VAL A 1 91 ? 2.820 -7.277 -20.385 1.00 80.06 91 VAL A O 1
ATOM 712 N N . SER A 1 92 ? 2.242 -5.202 -19.757 1.00 80.94 92 SER A N 1
ATOM 713 C CA . SER A 1 92 ? 3.236 -5.141 -18.685 1.00 80.94 92 SER A CA 1
ATOM 714 C C . SER A 1 92 ? 2.627 -5.559 -17.341 1.00 80.94 92 SER A C 1
ATOM 716 O O . SER A 1 92 ? 1.725 -4.856 -16.859 1.00 80.94 92 SER A O 1
ATOM 718 N N . PRO A 1 93 ? 3.088 -6.663 -16.719 1.00 85.19 93 PRO A N 1
ATOM 719 C CA . PRO A 1 93 ? 2.827 -6.895 -15.304 1.00 85.19 93 PRO A CA 1
ATOM 720 C C . PRO A 1 93 ? 3.519 -5.805 -14.472 1.00 85.19 93 PRO A C 1
ATOM 722 O O . PRO A 1 93 ? 4.514 -5.221 -14.912 1.00 85.19 93 PRO A O 1
ATOM 725 N N . LYS A 1 94 ? 2.976 -5.522 -13.286 1.00 85.81 94 LYS A N 1
ATOM 726 C CA . LYS A 1 94 ? 3.546 -4.564 -12.331 1.00 85.81 94 LYS A CA 1
ATOM 727 C C . LYS A 1 94 ? 4.035 -5.297 -11.099 1.00 85.81 94 LYS A C 1
ATOM 729 O O . LYS A 1 94 ? 3.325 -6.148 -10.563 1.00 85.81 94 LYS A O 1
ATOM 734 N N . TRP A 1 95 ? 5.218 -4.924 -10.639 1.00 86.38 95 TRP A N 1
ATOM 735 C CA . TRP A 1 95 ? 5.770 -5.383 -9.376 1.00 86.38 95 TRP A CA 1
ATOM 736 C C . TRP A 1 95 ? 5.599 -4.293 -8.329 1.00 86.38 95 TRP A C 1
ATOM 738 O O . TRP A 1 95 ? 5.896 -3.124 -8.577 1.00 86.38 95 TRP A O 1
ATOM 748 N N . LEU A 1 96 ? 5.082 -4.680 -7.166 1.00 87.19 96 LEU A N 1
ATOM 749 C CA . LEU A 1 96 ? 4.710 -3.765 -6.096 1.00 87.19 96 LEU A CA 1
ATOM 750 C C . LEU A 1 96 ? 5.431 -4.157 -4.820 1.00 87.19 96 LEU A C 1
ATOM 752 O O . LEU A 1 96 ? 5.414 -5.317 -4.408 1.00 87.19 96 LEU A O 1
ATOM 756 N N . LEU A 1 97 ? 5.999 -3.161 -4.160 1.00 86.12 97 LEU A N 1
ATOM 757 C CA . LEU A 1 97 ? 6.383 -3.245 -2.768 1.00 86.12 97 LEU A CA 1
ATOM 758 C C . LEU A 1 97 ? 5.249 -2.646 -1.938 1.00 86.12 97 LEU A C 1
ATOM 760 O O . LEU A 1 97 ? 4.993 -1.445 -2.016 1.00 86.12 97 LEU A O 1
ATOM 764 N N . PHE A 1 98 ? 4.574 -3.474 -1.146 1.00 88.31 98 PHE A N 1
ATOM 765 C CA . PHE A 1 98 ? 3.515 -3.040 -0.240 1.00 88.31 98 PHE A CA 1
ATOM 766 C C . PHE A 1 98 ? 3.930 -3.264 1.209 1.00 88.31 98 PHE A C 1
ATOM 768 O O . PHE A 1 98 ? 4.405 -4.338 1.573 1.00 88.31 98 PHE A O 1
ATOM 775 N N . GLN A 1 99 ? 3.716 -2.247 2.037 1.00 84.81 99 GLN A N 1
ATOM 776 C CA . GLN A 1 99 ? 3.963 -2.303 3.467 1.00 84.81 99 GLN A CA 1
ATOM 777 C C . GLN A 1 99 ? 2.709 -1.881 4.226 1.00 84.81 99 GLN A C 1
ATOM 779 O O . GLN A 1 99 ? 2.222 -0.748 4.093 1.00 84.81 99 GLN A O 1
ATOM 784 N N . PHE A 1 100 ? 2.234 -2.800 5.063 1.00 83.88 100 PHE A N 1
ATOM 785 C CA . PHE A 1 100 ? 1.140 -2.579 5.992 1.00 83.88 100 PHE A CA 1
ATOM 786 C C . PHE A 1 100 ? 1.686 -2.557 7.417 1.00 83.88 100 PHE A C 1
ATOM 788 O O . PHE A 1 100 ? 2.298 -3.518 7.878 1.00 83.88 100 PHE A O 1
ATOM 795 N N . LEU A 1 101 ? 1.494 -1.431 8.095 1.00 82.38 101 LEU A N 1
ATOM 796 C CA . LEU A 1 101 ? 1.987 -1.187 9.442 1.00 82.38 101 LEU A CA 1
ATOM 797 C C . LEU A 1 101 ? 0.783 -0.889 10.328 1.00 82.38 101 LEU A C 1
ATOM 799 O O . LEU A 1 101 ? 0.159 0.163 10.195 1.00 82.38 101 LEU A O 1
ATOM 803 N N . LYS A 1 102 ? 0.457 -1.825 11.219 1.00 80.94 102 LYS A N 1
ATOM 804 C CA . LYS A 1 102 ? -0.588 -1.642 12.224 1.00 80.94 102 LYS A CA 1
ATOM 805 C C . LYS A 1 102 ? 0.038 -1.042 13.478 1.00 80.94 102 LYS A C 1
ATOM 807 O O . LYS A 1 102 ? 1.002 -1.592 14.010 1.00 80.94 102 LYS A O 1
ATOM 812 N N . ARG A 1 103 ? -0.508 0.082 13.939 1.00 70.69 103 ARG A N 1
ATOM 813 C CA . ARG A 1 103 ? -0.171 0.679 15.232 1.00 70.69 103 ARG A CA 1
ATOM 814 C C . ARG A 1 103 ? -1.391 0.571 16.129 1.00 70.69 103 ARG A C 1
ATOM 816 O O . ARG A 1 103 ? -2.358 1.297 15.927 1.00 70.69 103 ARG A O 1
ATOM 823 N N . ASP A 1 104 ? -1.320 -0.321 17.104 1.00 63.81 104 ASP A N 1
ATOM 824 C CA . ASP A 1 104 ? -2.363 -0.433 18.114 1.00 63.81 104 ASP A CA 1
ATOM 825 C C . ASP A 1 104 ? -2.203 0.727 19.108 1.00 63.81 104 ASP A C 1
ATOM 827 O O . ASP A 1 104 ? -1.149 0.907 19.726 1.00 63.81 104 ASP A O 1
ATOM 831 N N . LEU A 1 105 ? -3.223 1.586 19.174 1.00 60.28 105 LEU A N 1
ATOM 832 C CA . LEU A 1 105 ? -3.348 2.604 20.212 1.00 60.28 105 LEU A CA 1
ATOM 833 C C . LEU A 1 105 ? -3.949 1.930 21.443 1.00 60.28 105 LEU A C 1
ATOM 835 O O . LEU A 1 105 ? -4.933 1.205 21.339 1.00 60.28 105 LEU A O 1
ATOM 839 N N . ILE A 1 106 ? -3.328 2.156 22.597 1.00 57.16 106 ILE A N 1
ATOM 840 C CA . ILE A 1 106 ? -3.795 1.615 23.871 1.00 57.16 106 ILE A CA 1
ATOM 841 C C . ILE A 1 106 ? -4.981 2.468 24.322 1.00 57.16 106 ILE A C 1
ATOM 843 O O . ILE A 1 106 ? -4.817 3.659 24.596 1.00 57.16 106 ILE A O 1
ATOM 847 N N . GLU A 1 107 ? -6.164 1.867 24.401 1.00 54.56 107 GLU A N 1
ATOM 848 C CA . GLU A 1 107 ? -7.283 2.441 25.144 1.00 54.56 107 GLU A CA 1
ATOM 849 C C . GLU A 1 107 ? -7.057 2.147 26.624 1.00 54.56 107 GLU A C 1
ATOM 851 O O . GLU A 1 107 ? -7.230 1.025 27.091 1.00 54.56 107 GLU A O 1
ATOM 856 N N . LEU A 1 108 ? -6.575 3.155 27.351 1.00 52.56 108 LEU A N 1
ATOM 857 C CA . LEU A 1 108 ? -6.378 3.060 28.790 1.00 52.56 108 LEU A CA 1
ATOM 858 C C . LEU A 1 108 ? -7.756 3.149 29.459 1.00 52.56 108 LEU A C 1
ATOM 860 O O . LEU A 1 108 ? -8.362 4.223 29.460 1.00 52.56 108 LEU A O 1
ATOM 864 N N . ASP A 1 109 ? -8.251 2.036 29.998 1.00 47.00 109 ASP A N 1
ATOM 865 C CA . ASP A 1 109 ? -9.460 2.028 30.823 1.00 47.00 109 ASP A CA 1
ATOM 866 C C . ASP A 1 109 ? -9.230 2.935 32.052 1.00 47.00 109 ASP A C 1
ATOM 868 O O . ASP A 1 109 ? -8.284 2.703 32.817 1.00 47.00 109 ASP A O 1
ATOM 872 N N . PRO A 1 110 ? -10.022 4.010 32.239 1.00 54.38 110 PRO A N 1
ATOM 873 C CA . PRO A 1 110 ? -9.817 4.954 33.332 1.00 54.38 110 PRO A CA 1
ATOM 874 C C . PRO A 1 110 ? -10.053 4.353 34.728 1.00 54.38 110 PRO A C 1
ATOM 876 O O . PRO A 1 110 ? -9.630 4.978 35.703 1.00 54.38 110 PRO A O 1
ATOM 879 N N . GLU A 1 111 ? -10.690 3.180 34.854 1.00 53.06 111 GLU A N 1
ATOM 880 C CA . GLU A 1 111 ? -11.089 2.633 36.162 1.00 53.06 111 GLU A CA 1
ATOM 881 C C . GLU A 1 111 ? -10.281 1.433 36.681 1.00 53.06 111 GLU A C 1
ATOM 883 O O . GLU A 1 111 ? -10.442 1.058 37.846 1.00 53.06 111 GLU A O 1
ATOM 888 N N . THR A 1 112 ? -9.346 0.853 35.923 1.00 50.22 112 THR A N 1
ATOM 889 C CA . THR A 1 112 ? -8.563 -0.280 36.450 1.00 50.22 112 THR A CA 1
ATOM 890 C C . THR A 1 112 ? -7.303 0.169 37.206 1.00 50.22 112 THR A C 1
ATOM 892 O O . THR A 1 112 ? -6.431 0.870 36.699 1.00 50.22 112 THR A O 1
ATOM 895 N N . THR A 1 113 ? -7.225 -0.269 38.459 1.00 50.03 113 THR A N 1
ATOM 896 C CA . THR A 1 113 ? -6.286 -0.035 39.576 1.00 50.03 113 THR A CA 1
ATOM 897 C C . THR A 1 113 ? -4.769 -0.237 39.343 1.00 50.03 113 THR A C 1
ATOM 899 O O . THR A 1 113 ? -4.057 -0.637 40.265 1.00 50.03 113 THR A O 1
ATOM 902 N N . ALA A 1 114 ? -4.197 0.103 38.185 1.00 54.16 114 ALA A N 1
ATOM 903 C CA . ALA A 1 114 ? -2.826 -0.285 37.839 1.00 54.16 114 ALA A CA 1
ATOM 904 C C . ALA A 1 114 ? -1.865 0.892 37.565 1.00 54.16 114 ALA A C 1
ATOM 906 O O . ALA A 1 114 ? -1.329 1.039 36.473 1.00 54.16 114 ALA A O 1
ATOM 907 N N . ARG A 1 115 ? -1.557 1.739 38.563 1.00 58.66 115 ARG A N 1
ATOM 908 C CA . ARG A 1 115 ? -0.518 2.794 38.402 1.00 58.66 115 ARG A CA 1
ATOM 909 C C . ARG A 1 115 ? 0.848 2.236 37.976 1.00 58.66 115 ARG A C 1
ATOM 911 O O . ARG A 1 115 ? 1.601 2.929 37.295 1.00 58.66 115 ARG A O 1
ATOM 918 N N . THR A 1 116 ? 1.180 1.018 38.400 1.00 59.00 116 THR A N 1
ATOM 919 C CA . THR A 1 116 ? 2.440 0.342 38.067 1.00 59.00 116 THR A CA 1
ATOM 920 C C . THR A 1 116 ? 2.416 -0.277 36.675 1.00 59.00 116 THR A C 1
ATOM 922 O O . THR A 1 116 ? 3.388 -0.101 35.944 1.00 59.00 116 THR A O 1
ATOM 925 N N . GLU A 1 117 ? 1.321 -0.929 36.270 1.00 57.69 117 GLU A N 1
ATOM 926 C CA . GLU A 1 117 ? 1.201 -1.462 34.903 1.00 57.69 117 GLU A CA 1
ATOM 927 C C . GLU A 1 117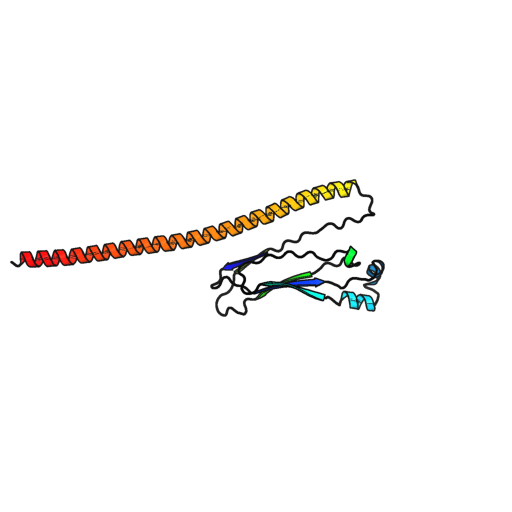 ? 1.099 -0.317 33.903 1.00 57.69 117 GLU A C 1
ATOM 929 O O . GLU A 1 117 ? 1.885 -0.291 32.970 1.00 57.69 117 GLU A O 1
ATOM 934 N N . ALA A 1 118 ? 0.312 0.726 34.179 1.00 61.84 118 ALA A N 1
ATOM 935 C CA . ALA A 1 118 ? 0.235 1.914 33.329 1.00 61.84 118 ALA A CA 1
ATOM 936 C C . ALA A 1 118 ? 1.596 2.618 33.148 1.00 61.84 118 ALA A C 1
ATOM 938 O O . ALA A 1 118 ? 1.871 3.187 32.091 1.00 61.84 118 ALA A O 1
ATOM 939 N N . ALA A 1 119 ? 2.478 2.595 34.156 1.00 65.88 119 ALA A N 1
ATOM 940 C CA . ALA A 1 119 ? 3.821 3.169 34.049 1.00 65.88 119 ALA A CA 1
ATOM 941 C C . ALA A 1 119 ? 4.769 2.301 33.204 1.00 65.88 119 ALA A C 1
ATOM 943 O O . ALA A 1 119 ? 5.491 2.839 32.361 1.00 65.88 119 ALA A O 1
ATOM 944 N N . VAL A 1 120 ? 4.758 0.981 33.415 1.00 67.69 120 VAL A N 1
ATOM 945 C CA . VAL A 1 120 ? 5.539 0.007 32.628 1.00 67.69 120 VAL A CA 1
ATOM 946 C C . VAL A 1 120 ? 5.039 -0.048 31.183 1.00 67.69 120 VAL A C 1
ATOM 948 O O . VAL A 1 120 ? 5.809 -0.096 30.232 1.00 67.69 120 VAL A O 1
ATOM 951 N N . GLU A 1 121 ? 3.740 0.046 30.990 1.00 63.50 121 GLU A N 1
ATOM 952 C CA . GLU A 1 121 ? 3.104 0.029 29.685 1.00 63.50 121 GLU A CA 1
ATOM 953 C C . GLU A 1 121 ? 3.352 1.334 28.920 1.00 63.50 121 GLU A C 1
ATOM 955 O O . GLU A 1 121 ? 3.672 1.310 27.732 1.00 63.50 121 GLU A O 1
ATOM 960 N N . LYS A 1 122 ? 3.363 2.487 29.605 1.00 68.94 122 LYS A N 1
ATOM 961 C CA . LYS A 1 122 ? 3.780 3.770 29.013 1.00 68.94 122 LYS A CA 1
ATOM 962 C C . LYS A 1 122 ? 5.241 3.756 28.556 1.00 68.94 122 LYS A C 1
ATOM 964 O O . LYS A 1 122 ? 5.561 4.366 27.530 1.00 68.94 122 LYS A O 1
ATOM 969 N N . THR A 1 123 ? 6.140 3.090 29.286 1.00 71.50 123 THR A N 1
ATOM 970 C CA . THR A 1 123 ? 7.537 2.946 28.847 1.00 71.50 123 THR A CA 1
ATOM 971 C C . THR A 1 123 ? 7.659 1.971 27.680 1.00 71.50 123 THR A C 1
ATOM 973 O O . THR A 1 123 ? 8.353 2.301 26.716 1.00 71.50 123 THR A O 1
ATOM 976 N N . LEU A 1 124 ? 6.933 0.846 27.685 1.00 69.12 124 LEU A N 1
ATOM 977 C CA . LEU A 1 124 ? 6.854 -0.052 26.527 1.00 69.12 124 LEU A CA 1
ATOM 978 C C . LEU A 1 124 ? 6.316 0.661 25.284 1.00 69.12 124 LEU A C 1
ATOM 980 O O . LEU A 1 124 ? 6.911 0.535 24.218 1.00 69.12 124 LEU A O 1
ATOM 984 N N . TYR A 1 125 ? 5.259 1.464 25.414 1.00 69.44 125 TYR A N 1
ATOM 985 C CA . TYR A 1 125 ? 4.708 2.247 24.310 1.00 69.44 125 TYR A CA 1
ATOM 986 C C . TYR A 1 125 ? 5.745 3.215 23.739 1.00 69.44 125 TYR A C 1
ATOM 988 O O . TYR A 1 125 ? 5.945 3.265 22.528 1.00 69.44 125 TYR A O 1
ATOM 996 N N . LYS A 1 126 ? 6.481 3.926 24.602 1.00 74.19 126 LYS A N 1
ATOM 997 C CA . LYS A 1 126 ? 7.560 4.830 24.178 1.00 74.19 126 LYS A CA 1
ATOM 998 C C . LYS A 1 126 ? 8.679 4.091 23.432 1.00 74.19 126 LYS A C 1
ATOM 1000 O O . LYS A 1 126 ? 9.211 4.605 22.450 1.00 74.19 126 LYS A O 1
ATOM 1005 N N . HIS A 1 127 ? 9.045 2.889 23.872 1.00 73.62 127 HIS A N 1
ATOM 1006 C CA . HIS A 1 127 ? 10.027 2.070 23.160 1.00 73.62 127 HIS A CA 1
ATOM 1007 C C . HIS A 1 127 ? 9.470 1.521 21.840 1.00 73.62 127 HIS A C 1
ATOM 1009 O O . HIS A 1 127 ? 10.169 1.552 20.827 1.00 73.62 127 HIS A O 1
ATOM 1015 N N . GLY A 1 128 ? 8.202 1.110 21.820 1.00 70.38 128 GLY A N 1
ATOM 1016 C CA . GLY A 1 128 ? 7.495 0.667 20.622 1.00 70.38 128 GLY A CA 1
ATOM 1017 C C . GLY A 1 128 ? 7.402 1.760 19.559 1.00 70.38 128 GLY A C 1
ATOM 1018 O O . GLY A 1 128 ? 7.665 1.491 18.390 1.00 70.38 128 GLY A O 1
ATOM 1019 N N . THR A 1 129 ? 7.130 3.011 19.947 1.00 72.44 129 THR A N 1
ATOM 1020 C CA . THR A 1 129 ? 7.106 4.142 19.006 1.00 72.44 129 THR A CA 1
ATOM 1021 C C . THR A 1 129 ? 8.463 4.385 18.364 1.00 72.44 129 THR A C 1
ATOM 1023 O O . THR A 1 129 ? 8.535 4.585 17.156 1.00 72.44 129 THR A O 1
ATOM 1026 N N . VAL A 1 130 ? 9.542 4.302 19.146 1.00 72.81 130 VAL A N 1
ATOM 1027 C CA . VAL A 1 130 ? 10.902 4.496 18.627 1.00 72.81 130 VAL A CA 1
ATOM 1028 C C . VAL A 1 130 ? 11.288 3.364 17.672 1.00 72.81 130 VAL A C 1
ATOM 1030 O O . VAL A 1 130 ? 11.855 3.622 16.615 1.00 72.81 130 VAL A O 1
ATOM 1033 N N . LEU A 1 131 ? 10.949 2.113 18.000 1.00 72.00 131 LEU A N 1
ATOM 1034 C CA . LEU A 1 131 ? 11.186 0.963 17.120 1.00 72.00 131 LEU A CA 1
ATOM 1035 C C . LEU A 1 131 ? 10.393 1.059 15.815 1.00 72.00 131 LEU A C 1
ATOM 1037 O O . LEU A 1 131 ? 10.918 0.727 14.755 1.00 72.00 131 LEU A O 1
ATOM 1041 N N . PHE A 1 132 ? 9.152 1.534 15.883 1.00 71.88 132 PHE A N 1
ATOM 1042 C CA . PHE A 1 132 ? 8.314 1.751 14.711 1.00 71.88 132 PHE A CA 1
ATOM 1043 C C . PHE A 1 132 ? 8.889 2.842 13.802 1.00 71.88 132 PHE A C 1
ATOM 1045 O O . PHE A 1 132 ? 9.032 2.626 12.601 1.00 71.88 132 PHE A O 1
ATOM 1052 N N . GLU A 1 133 ? 9.283 3.984 14.370 1.00 72.69 133 GLU A N 1
ATOM 1053 C CA . GLU A 1 133 ? 9.950 5.055 13.624 1.00 72.69 133 GLU A CA 1
ATOM 1054 C C . GLU A 1 133 ? 11.247 4.555 12.983 1.00 72.69 133 GLU A C 1
ATOM 1056 O O . GLU A 1 133 ? 11.445 4.729 11.781 1.00 72.69 133 GLU A O 1
ATOM 1061 N N . LEU A 1 134 ? 12.085 3.839 13.736 1.00 70.25 134 LEU A N 1
ATOM 1062 C CA . LEU A 1 134 ? 13.293 3.210 13.204 1.00 70.25 134 LEU A CA 1
ATOM 1063 C C . LEU A 1 134 ? 12.981 2.258 12.046 1.00 70.25 134 LEU A C 1
ATOM 1065 O O . LEU A 1 134 ? 13.652 2.335 11.023 1.00 70.25 134 LEU A O 1
ATOM 1069 N N . ALA A 1 135 ? 11.962 1.405 12.167 1.00 72.56 135 ALA A N 1
ATOM 1070 C CA . ALA A 1 135 ? 11.554 0.488 11.103 1.00 72.56 135 ALA A CA 1
ATOM 1071 C C . ALA A 1 135 ? 11.055 1.229 9.852 1.00 72.56 135 ALA A C 1
ATOM 1073 O O . ALA A 1 135 ? 11.348 0.826 8.728 1.00 72.56 135 ALA A O 1
ATOM 1074 N N . THR A 1 136 ? 10.331 2.336 10.027 1.00 73.75 136 THR A N 1
ATOM 1075 C CA . THR A 1 136 ? 9.888 3.158 8.893 1.00 73.75 136 THR A CA 1
ATOM 1076 C C . THR A 1 136 ? 11.055 3.860 8.200 1.00 73.75 136 THR A C 1
ATOM 1078 O O . THR A 1 136 ? 11.119 3.884 6.971 1.00 73.75 136 THR A O 1
ATOM 1081 N N . VAL A 1 137 ? 12.023 4.368 8.966 1.00 73.25 137 VAL A N 1
ATOM 1082 C CA . VAL A 1 137 ? 13.199 5.072 8.440 1.00 73.25 137 VAL A CA 1
ATOM 1083 C C . VAL A 1 137 ? 14.155 4.110 7.733 1.00 73.25 137 VAL A C 1
ATOM 1085 O O . VAL A 1 137 ? 14.639 4.417 6.644 1.00 73.25 137 VAL A O 1
ATOM 1088 N N . THR A 1 138 ? 14.425 2.935 8.306 1.00 70.69 138 THR A N 1
ATOM 1089 C CA . THR A 1 138 ? 15.296 1.933 7.671 1.00 70.69 138 THR A CA 1
ATOM 1090 C C . THR A 1 138 ? 14.715 1.437 6.354 1.00 70.69 138 THR A C 1
ATOM 1092 O O . THR A 1 138 ? 15.456 1.252 5.387 1.00 70.69 138 THR A O 1
ATOM 1095 N N . GLU A 1 139 ? 13.396 1.292 6.277 1.00 69.69 139 GLU A N 1
ATOM 1096 C CA . GLU A 1 139 ? 12.726 0.875 5.053 1.00 69.69 139 GLU A CA 1
ATOM 1097 C C . GLU A 1 139 ? 12.751 1.972 3.980 1.00 69.69 139 GLU A C 1
ATOM 1099 O O . GLU A 1 139 ? 13.056 1.690 2.820 1.00 69.69 139 GLU A O 1
ATOM 1104 N N . GLN A 1 140 ? 12.552 3.240 4.354 1.00 68.50 140 GLN A N 1
ATOM 1105 C CA . GLN A 1 140 ? 12.764 4.365 3.436 1.00 68.50 140 GLN A CA 1
ATOM 1106 C C . GLN A 1 140 ? 14.204 4.400 2.902 1.00 68.50 140 GLN A C 1
ATOM 1108 O O . GLN A 1 140 ? 14.414 4.581 1.700 1.00 68.50 140 GLN A O 1
ATOM 1113 N N . MET A 1 141 ? 15.205 4.152 3.755 1.00 65.50 141 MET A N 1
ATOM 1114 C CA . MET A 1 141 ? 16.599 4.040 3.310 1.00 65.50 141 MET A CA 1
ATOM 1115 C C . MET A 1 141 ? 16.812 2.855 2.359 1.00 65.50 141 MET A C 1
ATOM 1117 O O . MET A 1 141 ? 17.547 2.982 1.377 1.00 65.50 141 MET A O 1
ATOM 1121 N N . ARG A 1 142 ? 16.162 1.708 2.602 1.00 72.56 142 ARG A N 1
ATOM 1122 C CA . ARG A 1 142 ? 16.214 0.544 1.703 1.00 72.56 142 ARG A CA 1
ATOM 1123 C C . ARG A 1 142 ? 15.660 0.891 0.321 1.00 72.56 142 ARG A C 1
ATOM 1125 O O . ARG A 1 142 ? 16.311 0.609 -0.684 1.00 72.56 142 ARG A O 1
ATOM 1132 N N . GLN A 1 143 ? 14.518 1.571 0.275 1.00 66.75 143 GLN A N 1
ATOM 1133 C CA . GLN A 1 143 ? 13.885 2.019 -0.966 1.00 66.75 143 GLN A CA 1
ATOM 1134 C C . GLN A 1 143 ? 14.728 3.055 -1.730 1.00 66.75 143 GLN A C 1
ATOM 1136 O O . GLN A 1 143 ? 14.776 3.023 -2.961 1.00 66.75 143 GLN A O 1
ATOM 1141 N N . MET A 1 144 ? 15.417 3.966 -1.032 1.00 70.31 144 MET A N 1
ATOM 1142 C CA . MET A 1 144 ? 16.373 4.889 -1.663 1.00 70.31 144 MET A CA 1
ATOM 1143 C C . MET A 1 144 ? 17.574 4.143 -2.250 1.00 70.31 144 MET A C 1
ATOM 1145 O O . MET A 1 144 ? 17.985 4.410 -3.377 1.00 70.31 144 MET A O 1
ATOM 1149 N N . ARG A 1 145 ? 18.100 3.149 -1.529 1.00 64.25 145 ARG A N 1
ATOM 1150 C CA . ARG A 1 145 ? 19.237 2.346 -1.991 1.00 64.25 145 ARG A CA 1
ATOM 1151 C C . ARG A 1 145 ? 18.911 1.529 -3.242 1.00 64.25 145 ARG A C 1
ATOM 1153 O O . ARG A 1 145 ? 19.768 1.371 -4.111 1.00 64.25 145 ARG A O 1
ATOM 1160 N N . GLU A 1 146 ? 17.692 1.008 -3.345 1.00 67.94 146 GLU A N 1
ATOM 1161 C CA . GLU A 1 146 ? 17.221 0.330 -4.559 1.00 67.94 146 GLU A CA 1
ATOM 1162 C C . GLU A 1 146 ? 17.123 1.296 -5.746 1.00 67.94 146 GLU A C 1
ATOM 1164 O O . GLU A 1 146 ? 17.592 0.959 -6.835 1.00 67.94 146 GLU A O 1
ATOM 1169 N N . LEU A 1 147 ? 16.623 2.518 -5.529 1.00 63.47 147 LEU A N 1
ATOM 1170 C CA . LEU A 1 147 ? 16.585 3.562 -6.558 1.00 63.47 147 LEU A CA 1
ATOM 1171 C C . LEU A 1 147 ? 17.996 3.900 -7.076 1.00 63.47 147 LEU A C 1
ATOM 1173 O O . LEU A 1 147 ? 18.219 3.935 -8.289 1.00 63.47 147 LEU A O 1
ATOM 1177 N N . ASP A 1 148 ? 18.959 4.097 -6.174 1.00 64.06 148 ASP A N 1
ATOM 1178 C CA . ASP A 1 148 ? 20.344 4.401 -6.547 1.00 64.06 148 ASP A CA 1
ATOM 1179 C C . ASP A 1 148 ? 20.991 3.254 -7.326 1.00 64.06 148 ASP A C 1
ATOM 1181 O O . ASP A 1 148 ? 21.687 3.482 -8.319 1.00 64.06 148 ASP A O 1
ATOM 1185 N N . ARG A 1 149 ? 20.714 2.001 -6.946 1.00 65.38 149 ARG A N 1
ATOM 1186 C CA . ARG A 1 149 ? 21.223 0.827 -7.665 1.00 65.38 149 ARG A CA 1
ATOM 1187 C C . ARG A 1 149 ? 20.714 0.777 -9.107 1.00 65.38 149 ARG A C 1
ATOM 1189 O O . ARG A 1 149 ? 21.505 0.523 -10.017 1.00 65.38 149 ARG A O 1
ATOM 1196 N N . VAL A 1 150 ? 19.426 1.044 -9.324 1.00 63.91 150 VAL A N 1
ATOM 1197 C CA . VAL A 1 150 ? 18.825 1.093 -10.669 1.00 63.91 150 VAL A CA 1
ATOM 1198 C C . VAL A 1 150 ? 19.425 2.241 -11.486 1.00 63.91 150 VAL A C 1
ATOM 1200 O O . VAL A 1 150 ? 19.810 2.056 -12.644 1.00 63.91 150 VAL A O 1
ATOM 1203 N N . ARG A 1 151 ? 19.594 3.417 -10.873 1.00 65.75 151 ARG A N 1
ATOM 1204 C CA . ARG A 1 151 ? 20.187 4.582 -11.538 1.00 65.75 151 ARG A CA 1
ATOM 1205 C C . ARG A 1 151 ? 21.633 4.323 -11.961 1.00 65.75 151 ARG A C 1
ATOM 1207 O O . ARG A 1 151 ? 21.992 4.618 -13.102 1.00 65.75 151 ARG A O 1
ATOM 1214 N N . HIS A 1 152 ? 22.444 3.707 -11.102 1.00 69.06 152 HIS A N 1
ATOM 1215 C CA . HIS A 1 152 ? 23.819 3.335 -11.437 1.00 69.06 152 HIS A CA 1
ATOM 1216 C C . HIS A 1 152 ? 23.900 2.289 -12.551 1.00 69.06 152 HIS A C 1
ATOM 1218 O O . HIS A 1 152 ? 24.739 2.431 -13.439 1.00 69.06 152 HIS A O 1
ATOM 1224 N N . ALA A 1 153 ? 23.009 1.294 -12.570 1.00 67.56 153 ALA A N 1
ATOM 1225 C CA . ALA A 1 153 ? 22.955 0.320 -13.661 1.00 67.56 153 ALA A CA 1
ATOM 1226 C C . ALA A 1 153 ? 22.674 0.992 -15.020 1.00 67.56 153 ALA A C 1
ATOM 1228 O O . ALA A 1 153 ? 23.332 0.684 -16.015 1.00 67.56 153 ALA A O 1
ATOM 1229 N N . SER A 1 154 ? 21.762 1.972 -15.057 1.00 62.53 154 SER A N 1
ATOM 1230 C CA . SER A 1 154 ? 21.475 2.733 -16.283 1.00 62.53 154 SER A CA 1
ATOM 1231 C C . SER A 1 154 ? 22.670 3.575 -16.756 1.00 62.53 154 SER A C 1
ATOM 1233 O O . SER A 1 154 ? 22.985 3.596 -17.946 1.00 62.53 154 SER A O 1
ATOM 1235 N N . LEU A 1 155 ? 23.391 4.212 -15.826 1.00 71.00 155 LEU A N 1
ATOM 1236 C CA . LEU A 1 155 ? 24.572 5.024 -16.130 1.00 71.00 155 LEU A CA 1
ATOM 1237 C C . LEU A 1 155 ? 25.704 4.182 -16.718 1.00 71.00 155 LEU A C 1
ATOM 1239 O O . LEU A 1 155 ? 26.358 4.616 -17.665 1.00 71.00 155 LEU A O 1
ATOM 1243 N N . VAL A 1 156 ? 25.906 2.966 -16.202 1.00 75.31 156 VAL A N 1
ATOM 1244 C CA . VAL A 1 156 ? 26.906 2.034 -16.737 1.00 75.31 156 VAL A CA 1
ATOM 1245 C C . VAL A 1 156 ? 26.601 1.707 -18.197 1.00 75.31 156 VAL A C 1
ATOM 1247 O O . VAL A 1 156 ? 27.488 1.853 -19.031 1.00 75.31 156 VAL A O 1
ATOM 1250 N N . HIS A 1 157 ? 25.354 1.370 -18.540 1.00 72.06 157 HIS A N 1
ATOM 1251 C CA . HIS A 1 157 ? 24.980 1.084 -19.929 1.00 72.06 157 HIS A CA 1
ATOM 1252 C C . HIS A 1 157 ? 25.211 2.268 -20.877 1.00 72.06 157 HIS A C 1
ATOM 1254 O O . HIS A 1 157 ? 25.708 2.067 -21.987 1.00 72.06 157 HIS A O 1
ATOM 1260 N N . ILE A 1 158 ? 24.913 3.497 -20.441 1.00 75.94 158 ILE A N 1
ATOM 1261 C CA . ILE A 1 158 ? 25.158 4.710 -21.237 1.00 75.94 158 ILE A CA 1
ATOM 1262 C C . ILE A 1 158 ? 26.662 4.912 -21.467 1.00 75.94 158 ILE A C 1
ATOM 1264 O O . ILE A 1 158 ? 27.088 5.160 -22.596 1.00 75.94 158 ILE A O 1
ATOM 1268 N N . ILE A 1 159 ? 27.479 4.759 -20.422 1.00 79.00 159 ILE A N 1
ATOM 1269 C CA . ILE A 1 159 ? 28.938 4.906 -20.514 1.00 79.00 159 ILE A CA 1
ATOM 1270 C C . ILE A 1 159 ? 29.538 3.823 -21.418 1.00 79.00 159 ILE A C 1
ATOM 1272 O O . ILE A 1 159 ? 30.358 4.131 -22.283 1.00 79.00 159 ILE A O 1
ATOM 1276 N N . THR A 1 160 ? 29.114 2.564 -21.270 1.00 81.56 160 THR A N 1
ATOM 1277 C CA . THR A 1 160 ? 29.593 1.463 -22.116 1.00 81.56 160 THR A CA 1
ATOM 1278 C C . THR A 1 160 ? 29.186 1.666 -23.576 1.00 81.56 160 THR A C 1
ATOM 1280 O O . THR A 1 160 ? 30.015 1.484 -24.465 1.00 81.56 160 THR A O 1
ATOM 1283 N N . GLY A 1 161 ? 27.953 2.113 -23.838 1.00 86.38 161 GLY A N 1
ATOM 1284 C CA . GLY A 1 161 ? 27.494 2.449 -25.188 1.00 86.38 161 GLY A CA 1
ATOM 1285 C C . GLY A 1 161 ? 28.318 3.571 -25.827 1.00 86.38 161 GLY A C 1
ATOM 1286 O O . GLY A 1 161 ? 28.760 3.437 -26.969 1.00 86.38 161 GLY A O 1
ATOM 1287 N N . GLY A 1 162 ? 28.604 4.638 -25.073 1.00 85.75 162 GLY A N 1
ATOM 1288 C CA . GLY A 1 162 ? 29.468 5.732 -25.524 1.00 85.75 162 GLY A CA 1
ATOM 1289 C C . GLY A 1 162 ? 30.905 5.285 -25.819 1.00 85.75 162 GLY A C 1
ATOM 1290 O O . GLY A 1 162 ? 31.488 5.695 -26.823 1.00 85.75 162 GLY A O 1
ATOM 1291 N N . LEU A 1 163 ? 31.466 4.395 -24.993 1.00 90.31 163 LEU A N 1
ATOM 1292 C CA . LEU A 1 163 ? 32.802 3.831 -25.207 1.00 90.31 163 LEU A CA 1
ATOM 1293 C C . LEU A 1 163 ? 32.865 2.995 -26.494 1.00 90.31 163 LEU A C 1
ATOM 1295 O O . LEU A 1 163 ? 33.766 3.190 -27.309 1.00 90.31 163 LEU A O 1
ATOM 1299 N N . VAL A 1 164 ? 31.894 2.100 -26.699 1.00 92.12 164 VAL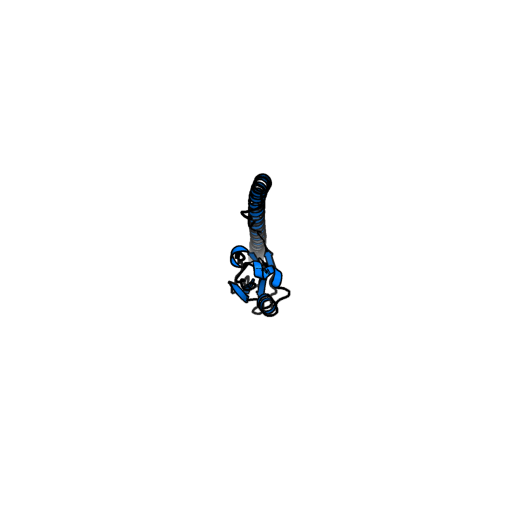 A N 1
ATOM 1300 C CA . VAL A 1 164 ? 31.808 1.267 -27.909 1.00 92.12 164 VAL A CA 1
ATOM 1301 C C . VAL A 1 164 ? 31.653 2.141 -29.154 1.00 92.12 164 VAL A C 1
ATOM 1303 O O . VAL A 1 164 ? 32.357 1.920 -30.140 1.00 92.12 164 VAL A O 1
ATOM 1306 N N . GLY A 1 165 ? 30.803 3.172 -29.096 1.00 90.25 165 GLY A N 1
ATOM 1307 C CA . GLY A 1 165 ? 30.640 4.136 -30.185 1.00 90.25 165 GLY A CA 1
ATOM 1308 C C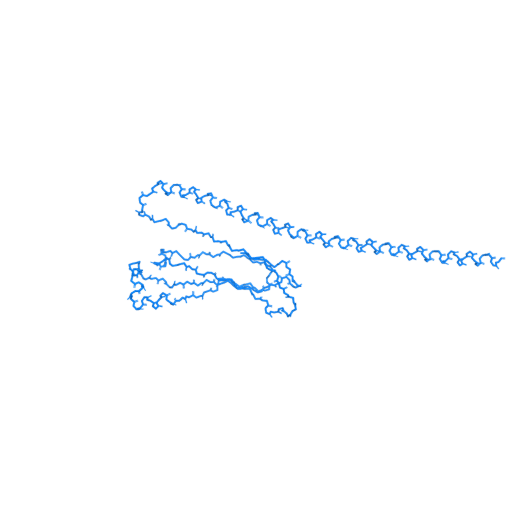 . GLY A 1 165 ? 31.952 4.832 -30.559 1.00 90.25 165 GLY A C 1
ATOM 1309 O O . GLY A 1 165 ? 32.312 4.874 -31.735 1.00 90.25 165 GLY A O 1
ATOM 1310 N N . ASN A 1 166 ? 32.714 5.302 -29.568 1.00 93.06 166 ASN A N 1
ATOM 1311 C CA . ASN A 1 166 ? 34.012 5.941 -29.801 1.00 93.06 166 ASN A CA 1
ATOM 1312 C C . ASN A 1 166 ? 35.039 4.995 -30.440 1.00 93.06 166 ASN A C 1
ATOM 1314 O O . ASN A 1 166 ? 35.725 5.388 -31.385 1.00 93.06 166 ASN A O 1
ATOM 1318 N N . ILE A 1 167 ? 35.130 3.745 -29.972 1.00 92.12 167 ILE A N 1
ATOM 1319 C CA . ILE A 1 167 ? 36.030 2.737 -30.557 1.00 92.12 167 ILE A CA 1
ATOM 1320 C C . ILE A 1 167 ? 35.682 2.498 -32.032 1.00 92.12 167 ILE A C 1
ATOM 1322 O O . ILE A 1 167 ? 36.570 2.421 -32.881 1.00 92.12 167 ILE A O 1
ATOM 1326 N N . LEU A 1 168 ? 34.390 2.425 -32.349 1.00 94.81 168 LEU A N 1
ATOM 1327 C CA . LEU A 1 168 ? 33.904 2.150 -33.697 1.00 94.81 168 LEU A CA 1
ATOM 1328 C C . LEU A 1 168 ? 34.196 3.317 -34.655 1.00 94.81 168 LEU A C 1
ATOM 1330 O O . LEU A 1 168 ? 34.667 3.098 -35.771 1.00 94.81 168 LEU A O 1
ATOM 1334 N N . ILE A 1 169 ? 34.014 4.561 -34.200 1.00 92.88 169 ILE A N 1
ATOM 1335 C CA . ILE A 1 169 ? 34.364 5.766 -34.969 1.00 92.88 169 ILE A CA 1
ATOM 1336 C C . ILE A 1 169 ? 35.874 5.825 -35.238 1.00 92.88 169 ILE A C 1
ATOM 1338 O O . ILE A 1 169 ? 36.289 6.080 -36.371 1.00 92.88 169 ILE A O 1
ATOM 1342 N N . LEU A 1 170 ? 36.704 5.542 -34.229 1.00 93.56 170 LEU A N 1
ATOM 1343 C CA . LEU A 1 170 ? 38.160 5.487 -34.389 1.00 93.56 170 LEU A CA 1
ATOM 1344 C C . LEU A 1 170 ? 38.583 4.409 -35.394 1.00 93.56 170 LEU A C 1
ATOM 1346 O O . LEU A 1 170 ? 39.430 4.673 -36.247 1.00 93.56 170 LEU A O 1
ATOM 1350 N N . ALA A 1 171 ? 37.966 3.226 -35.346 1.00 92.94 171 ALA A N 1
ATOM 1351 C CA . ALA A 1 171 ? 38.243 2.147 -36.290 1.00 92.94 171 ALA A CA 1
ATOM 1352 C C . ALA A 1 171 ? 37.884 2.532 -37.736 1.00 92.94 171 ALA A C 1
ATOM 1354 O O . ALA A 1 171 ? 38.675 2.291 -38.651 1.00 92.94 171 ALA A O 1
ATOM 1355 N N . ILE A 1 172 ? 36.734 3.184 -37.948 1.00 94.56 172 ILE A N 1
ATOM 1356 C CA . ILE A 1 172 ? 36.324 3.678 -39.272 1.00 94.56 172 ILE A CA 1
ATOM 1357 C C . ILE A 1 172 ? 37.308 4.733 -39.782 1.00 94.56 172 ILE A C 1
ATOM 1359 O O . ILE A 1 172 ? 37.748 4.655 -40.932 1.00 94.56 172 ILE A O 1
ATOM 1363 N N . MET A 1 173 ? 37.691 5.699 -38.940 1.00 94.19 173 MET A N 1
ATOM 1364 C CA . MET A 1 173 ? 38.666 6.723 -39.323 1.00 94.19 173 MET A CA 1
ATOM 1365 C C . MET A 1 173 ? 40.021 6.109 -39.681 1.00 94.19 173 MET A C 1
ATOM 1367 O O . MET A 1 173 ? 40.597 6.478 -40.703 1.00 94.19 173 MET A O 1
ATOM 1371 N N . ALA A 1 174 ? 40.505 5.140 -38.902 1.00 92.69 174 ALA A N 1
ATOM 1372 C CA . ALA A 1 174 ? 41.759 4.447 -39.179 1.00 92.69 174 ALA A CA 1
ATOM 1373 C C . ALA A 1 174 ? 41.710 3.673 -40.508 1.00 92.69 174 ALA A C 1
ATOM 1375 O O . ALA A 1 174 ? 42.635 3.772 -41.315 1.00 92.69 174 ALA A O 1
ATOM 1376 N N . ALA A 1 175 ? 40.616 2.956 -40.785 1.00 93.19 175 ALA A N 1
ATOM 1377 C CA . ALA A 1 175 ? 40.432 2.242 -42.049 1.00 93.19 175 ALA A CA 1
ATOM 1378 C C . ALA A 1 175 ? 40.373 3.201 -43.250 1.00 93.19 175 ALA A C 1
ATOM 1380 O O . ALA A 1 175 ? 41.001 2.958 -44.284 1.00 93.19 175 ALA A O 1
ATOM 1381 N N . TYR A 1 176 ? 39.667 4.324 -43.104 1.00 93.50 176 TYR A N 1
ATOM 1382 C CA . TYR A 1 176 ? 39.593 5.359 -44.130 1.00 93.50 176 TYR A CA 1
ATOM 1383 C C . TYR A 1 176 ? 40.963 5.993 -44.405 1.00 93.50 176 TYR A C 1
ATOM 1385 O O . TYR A 1 176 ? 41.374 6.126 -45.562 1.00 93.50 176 TYR A O 1
ATOM 1393 N N . GLN A 1 177 ? 41.709 6.336 -43.352 1.00 92.44 177 GLN A N 1
ATOM 1394 C CA . GLN A 1 177 ? 43.074 6.851 -43.468 1.00 92.44 177 GLN A CA 1
ATOM 1395 C C . GLN A 1 177 ? 43.996 5.831 -44.146 1.00 92.44 177 GLN A C 1
ATOM 1397 O O . GLN A 1 177 ? 44.739 6.188 -45.055 1.00 92.44 177 GLN A O 1
ATOM 1402 N N . TYR A 1 178 ? 43.902 4.550 -43.789 1.00 92.44 178 TYR A N 1
ATOM 1403 C CA . TYR A 1 178 ? 44.701 3.497 -44.411 1.00 92.44 178 TYR A CA 1
ATOM 1404 C C . TYR A 1 178 ? 44.415 3.357 -45.916 1.00 92.44 178 TYR A C 1
ATOM 1406 O O . TYR A 1 178 ? 45.339 3.335 -46.734 1.00 92.44 178 TYR A O 1
ATOM 1414 N N . LEU A 1 179 ? 43.139 3.318 -46.314 1.00 89.25 179 LEU A N 1
ATOM 1415 C CA . LEU A 1 179 ? 42.734 3.203 -47.721 1.00 89.25 179 LEU A CA 1
ATOM 1416 C C . LEU A 1 179 ? 43.122 4.430 -48.556 1.00 89.25 179 LEU A C 1
ATOM 1418 O O . LEU A 1 179 ? 43.534 4.305 -49.710 1.00 89.25 179 LEU A O 1
ATOM 1422 N N . THR A 1 180 ? 42.992 5.627 -47.988 1.00 88.56 180 THR A N 1
ATOM 1423 C CA . THR A 1 180 ? 43.370 6.867 -48.680 1.00 88.56 180 THR A CA 1
ATOM 1424 C C . THR A 1 180 ? 44.885 6.964 -48.851 1.00 88.56 180 THR A C 1
ATOM 1426 O O . THR A 1 180 ? 45.353 7.265 -49.951 1.00 88.56 180 THR A O 1
ATOM 1429 N N . LEU A 1 181 ? 45.661 6.620 -47.818 1.00 88.00 181 LEU A N 1
ATOM 1430 C CA . LEU A 1 181 ? 47.124 6.638 -47.864 1.00 88.00 181 LEU A CA 1
ATOM 1431 C C . LEU A 1 181 ? 47.683 5.584 -48.833 1.00 88.00 181 LEU A C 1
ATOM 1433 O O . LEU A 1 181 ? 48.576 5.883 -49.624 1.00 88.00 181 LEU A O 1
ATOM 1437 N N . THR A 1 182 ? 47.129 4.368 -48.828 1.00 85.31 182 THR A N 1
ATOM 1438 C CA . THR A 1 182 ? 47.531 3.297 -49.759 1.00 85.31 182 THR A CA 1
ATOM 1439 C C . THR A 1 182 ? 47.224 3.653 -51.211 1.00 85.31 182 THR A C 1
ATOM 1441 O O . THR A 1 182 ? 48.094 3.484 -52.065 1.00 85.31 182 THR A O 1
ATOM 1444 N N . ARG A 1 183 ? 46.047 4.225 -51.505 1.00 82.88 183 ARG A N 1
ATOM 1445 C CA . ARG A 1 183 ? 45.726 4.739 -52.850 1.00 82.88 183 ARG A CA 1
ATOM 1446 C C . ARG A 1 183 ? 46.670 5.858 -53.282 1.00 82.88 183 ARG A C 1
ATOM 1448 O O . ARG A 1 183 ? 47.145 5.842 -54.415 1.00 82.88 183 ARG A O 1
ATOM 1455 N N . PHE A 1 184 ? 46.971 6.801 -52.392 1.00 82.88 184 PHE A N 1
ATOM 1456 C CA . PHE A 1 184 ? 47.887 7.903 -52.687 1.00 82.88 184 PHE A CA 1
ATOM 1457 C C . PHE A 1 184 ? 49.311 7.411 -52.985 1.00 82.88 184 PHE A C 1
ATOM 1459 O O . PHE A 1 184 ? 49.922 7.824 -53.972 1.00 82.88 184 PHE A O 1
ATOM 1466 N N . LEU A 1 185 ? 49.831 6.489 -52.170 1.00 81.88 185 LEU A N 1
ATOM 1467 C CA . LEU A 1 185 ? 51.154 5.895 -52.367 1.00 81.88 185 LEU A CA 1
ATOM 1468 C C . LEU A 1 185 ? 51.220 5.030 -53.631 1.00 81.88 185 LEU A C 1
ATOM 1470 O O . LEU A 1 185 ? 52.203 5.113 -54.363 1.00 81.88 185 LEU A O 1
ATOM 1474 N N . ALA A 1 186 ? 50.177 4.250 -53.926 1.00 78.44 186 ALA A N 1
ATOM 1475 C CA . ALA A 1 186 ? 50.092 3.471 -55.160 1.00 78.44 186 ALA A CA 1
ATOM 1476 C C . ALA A 1 186 ? 50.107 4.376 -56.402 1.00 78.44 186 ALA A C 1
ATOM 1478 O O . ALA A 1 186 ? 50.822 4.096 -57.361 1.00 78.44 186 ALA A O 1
ATOM 1479 N N . HIS A 1 187 ? 49.388 5.503 -56.360 1.00 71.25 187 HIS A N 1
ATOM 1480 C CA . HIS A 1 187 ? 49.369 6.471 -57.456 1.00 71.25 187 HIS A CA 1
ATOM 1481 C C . HIS A 1 187 ? 50.715 7.194 -57.634 1.00 71.25 187 HIS A C 1
ATOM 1483 O O . HIS A 1 187 ? 51.115 7.477 -58.758 1.00 71.25 187 HIS A O 1
ATOM 1489 N N . ARG A 1 188 ? 51.451 7.449 -56.541 1.00 71.31 188 ARG A N 1
ATOM 1490 C CA . ARG A 1 188 ? 52.814 8.003 -56.602 1.00 71.31 188 ARG A CA 1
ATOM 1491 C C . ARG A 1 188 ? 53.870 7.012 -57.089 1.00 71.31 188 ARG A C 1
ATOM 1493 O O . ARG A 1 188 ? 54.843 7.457 -57.670 1.00 71.31 188 ARG A O 1
ATOM 1500 N N . ARG A 1 189 ? 53.703 5.708 -56.848 1.00 64.69 189 ARG A N 1
ATOM 1501 C CA . ARG A 1 189 ? 54.619 4.660 -57.345 1.00 64.69 189 ARG A CA 1
ATOM 1502 C C . ARG A 1 189 ? 54.448 4.351 -58.833 1.00 64.69 189 ARG A C 1
ATOM 1504 O O . ARG A 1 189 ? 55.344 3.764 -59.422 1.00 64.69 189 ARG A O 1
ATOM 1511 N N . ALA A 1 190 ? 53.289 4.677 -59.401 1.00 56.28 190 ALA A N 1
ATOM 1512 C CA . ALA A 1 190 ? 52.967 4.449 -60.809 1.00 56.28 190 ALA A CA 1
ATOM 1513 C C . ALA A 1 190 ? 53.419 5.595 -61.742 1.00 56.28 190 ALA A C 1
ATOM 1515 O O . ALA A 1 190 ? 53.195 5.511 -62.948 1.00 56.28 190 ALA A O 1
ATOM 1516 N N . LYS A 1 191 ? 54.022 6.656 -61.191 1.00 47.22 191 LYS A N 1
ATOM 1517 C CA . LYS A 1 191 ? 54.668 7.769 -61.900 1.00 47.22 191 LYS A CA 1
ATOM 1518 C C . LYS A 1 191 ? 56.175 7.679 -61.712 1.00 47.22 191 LYS A C 1
ATOM 1520 O O . LYS A 1 191 ? 56.880 8.054 -62.668 1.00 47.22 191 LYS A O 1
#

InterPro domains:
  IPR009038 GOLD domain [PF01105] (43-185)
  IPR009038 GOLD domain [SM01190] (16-186)